Protein AF-A0A231R8F6-F1 (afdb_monomer_lite)

Radius of gyration: 16.26 Å; chains: 1; bounding box: 51×53×35 Å

Foldseek 3Di:
DQVCLAEADEDPAAAEQCDPPQADDQHDDARFADDPDPPDDGGAREHEYAHVPYAYEDGEGAEAPGEKENHAEHDDAYYYEQYHYYAHDIEYEAFYEHHYSEYQEHEAENAEHEHEYEYDDQDARHQAAHHYSEYAEYEHELYEYAEEYHYSYAQHAQHTRYYNEYEYYLYEYAYAHEYAHQHAQHTSEYAYYYYYNYYGNHHYHYVPDQYYRTRYYDDDDDDDDDDGDDDPDD

pLDDT: mean 86.84, std 15.52, range [30.73, 98.69]

Secondary structure (DSSP, 8-state):
-TT-TTSEEE-SS-EE--STTTTSTTBPPPBSB--SSS-S--B-B-SEEE-TT--EE--EEEETTS-BSSEEEE-TT-EEEEEEEEEEEEEESSEE-SSEEEESSSEEEEEEEEEEEEE---STT-EEESSEEEESSSEEES-EEEEEEEE-SSEEESSEEEESS-EEES-EE--EEEESSSEESSEEEESS-EEES-EE-S-EEESS---SSEEEE---S--------PPPP-

Sequence (234 aa):
MRSKLGSSFKLAGDIDLNVSPYNTGEGWMPIGAFDLFGDTAATSFTGTFDRAGFVISNLYMNRTKSISALFAQIQGAAELTDVRLVNGNVTGDTYIGALVAVQKQGTIRGVHAAGVLRSIRADDTNSLGRLVGSQWSGLIAESSFVGLIDGSGYYVGGLVGYRDGGTISGSYSSAEVRGAACVGGLVGYSEGGALSDSYATGEVDATPDNGGLIGIMKRSRGLQETKVSGRPFI

Structure (mmCIF, N/CA/C/O backbone):
data_AF-A0A231R8F6-F1
#
_entry.id   AF-A0A231R8F6-F1
#
loop_
_atom_site.group_PDB
_atom_site.id
_atom_site.type_symbol
_atom_site.label_atom_id
_atom_site.label_alt_id
_atom_site.label_comp_id
_atom_site.label_asym_id
_atom_site.label_entity_id
_atom_site.label_seq_id
_atom_site.pdbx_PDB_ins_code
_atom_site.Cartn_x
_atom_site.Cartn_y
_atom_site.Cartn_z
_atom_site.occupancy
_atom_site.B_iso_or_equiv
_atom_site.auth_seq_id
_atom_site.auth_comp_id
_atom_site.auth_asym_id
_atom_site.auth_atom_id
_atom_site.pdbx_PDB_model_num
ATOM 1 N N . MET A 1 1 ? -13.354 10.304 8.902 1.00 90.69 1 MET A N 1
ATOM 2 C CA . MET A 1 1 ? -11.880 10.174 8.860 1.00 90.69 1 MET A CA 1
ATOM 3 C C . MET A 1 1 ? -11.192 11.371 8.199 1.00 90.69 1 MET A C 1
ATOM 5 O O . MET A 1 1 ? -10.360 11.983 8.848 1.00 90.69 1 MET A O 1
ATOM 9 N N . ARG A 1 2 ? -11.560 11.774 6.970 1.00 91.81 2 ARG A N 1
ATOM 10 C CA . ARG A 1 2 ? -10.853 12.832 6.204 1.00 91.81 2 ARG A CA 1
ATOM 11 C C . ARG A 1 2 ? -10.761 14.217 6.873 1.00 91.81 2 ARG A C 1
ATOM 13 O O . ARG A 1 2 ? -9.786 14.913 6.654 1.00 91.81 2 ARG A O 1
ATOM 20 N N . SER A 1 3 ? -11.714 14.593 7.726 1.00 93.00 3 SER A N 1
ATOM 21 C CA . SER A 1 3 ? -11.680 15.846 8.505 1.00 93.00 3 SER A CA 1
ATOM 22 C C . SER A 1 3 ? -11.012 15.722 9.883 1.00 93.00 3 SER A C 1
ATOM 24 O O . SER A 1 3 ? -10.989 16.679 10.649 1.00 93.00 3 SER A O 1
ATOM 26 N N . LYS A 1 4 ? -10.512 14.532 10.237 1.00 96.12 4 LYS A N 1
ATOM 27 C CA . LYS A 1 4 ? -9.995 14.192 11.571 1.00 96.12 4 LYS A CA 1
ATOM 28 C C . LYS A 1 4 ? -8.733 13.326 11.457 1.00 96.12 4 LYS A C 1
ATOM 30 O O . LYS A 1 4 ? -8.678 12.219 11.981 1.00 96.12 4 LYS A O 1
ATOM 35 N N . LEU A 1 5 ? -7.735 13.817 10.724 1.00 97.00 5 LEU A N 1
ATOM 36 C CA . LEU A 1 5 ? -6.544 13.044 10.337 1.00 97.00 5 LEU A CA 1
ATOM 37 C C . LEU A 1 5 ? -5.625 12.642 11.505 1.00 97.00 5 LEU A C 1
ATOM 39 O O . LEU A 1 5 ? -4.855 11.700 11.358 1.00 97.00 5 LEU A O 1
ATOM 43 N N . GLY A 1 6 ? -5.722 13.319 12.652 1.00 97.31 6 GLY A N 1
ATOM 44 C CA . GLY A 1 6 ? -4.974 12.981 13.870 1.00 97.31 6 GLY A CA 1
ATOM 45 C C . GLY A 1 6 ? -5.757 12.159 14.895 1.00 97.31 6 GLY A C 1
ATOM 46 O O . GLY A 1 6 ? -5.297 11.993 16.017 1.00 97.31 6 GLY A O 1
ATOM 47 N N . SER A 1 7 ? -6.968 11.701 14.568 1.00 98.06 7 SER A N 1
ATOM 48 C CA . SER A 1 7 ? -7.806 10.942 15.505 1.00 98.06 7 SER A CA 1
ATOM 49 C C . SER A 1 7 ? -7.589 9.432 15.400 1.00 98.06 7 SER A C 1
ATOM 51 O O . SER A 1 7 ? -7.120 8.924 14.385 1.00 98.06 7 SER A O 1
ATOM 53 N N . SER A 1 8 ? -7.988 8.713 16.444 1.00 97.50 8 SER A N 1
ATOM 54 C CA . SER A 1 8 ? -8.030 7.251 16.461 1.00 97.50 8 SER A CA 1
ATOM 55 C C . SER A 1 8 ? -9.353 6.725 15.921 1.00 97.50 8 SER A C 1
ATOM 57 O O . SER A 1 8 ? -10.423 7.242 16.249 1.00 97.50 8 SER A O 1
ATOM 59 N N . PHE A 1 9 ? -9.279 5.678 15.109 1.00 97.31 9 PHE A N 1
ATOM 60 C CA . PHE A 1 9 ? -10.416 5.051 14.456 1.00 97.31 9 PHE A CA 1
ATOM 61 C C . PHE A 1 9 ? -10.363 3.541 14.649 1.00 97.31 9 PHE A C 1
ATOM 63 O O . PHE A 1 9 ? -9.310 2.919 14.517 1.00 97.31 9 PHE A O 1
ATOM 70 N N . LYS A 1 10 ? -11.530 2.961 14.920 1.00 96.94 10 LYS A N 1
ATOM 71 C CA . LYS A 1 10 ? -11.754 1.520 14.887 1.00 96.94 10 LYS A CA 1
ATOM 72 C C . LYS A 1 10 ? -12.950 1.216 14.008 1.00 96.94 10 LYS A C 1
ATOM 74 O O . LYS A 1 10 ? -13.893 2.011 13.974 1.00 96.94 10 LYS A O 1
ATOM 79 N N . LEU A 1 11 ? -12.914 0.097 13.296 1.00 94.44 11 LEU A N 1
ATOM 80 C CA . LEU A 1 11 ? -14.105 -0.371 12.595 1.00 94.44 11 LEU A CA 1
ATOM 81 C C . LEU A 1 11 ? -15.155 -0.848 13.603 1.00 94.44 11 LEU A C 1
ATOM 83 O O . LEU A 1 11 ? -14.829 -1.420 14.640 1.00 94.44 11 LEU A O 1
ATOM 87 N N . ALA A 1 12 ? -16.421 -0.589 13.282 1.00 95.94 12 ALA A N 1
ATOM 88 C CA . ALA A 1 12 ? -17.576 -1.037 14.062 1.00 95.94 12 ALA A CA 1
ATOM 89 C C . ALA A 1 12 ? -18.314 -2.219 13.400 1.00 95.94 12 ALA A C 1
ATOM 91 O O . ALA A 1 12 ? -19.358 -2.646 13.882 1.00 95.94 12 ALA A O 1
ATOM 92 N N . GLY A 1 13 ? -17.791 -2.706 12.277 1.00 97.06 13 GLY A N 1
ATOM 93 C CA . GLY A 1 13 ? -18.366 -3.749 11.440 1.00 97.06 13 GLY A CA 1
ATOM 94 C C . GLY A 1 13 ? -17.563 -3.891 10.149 1.00 97.06 13 GLY A C 1
ATOM 95 O O . GLY A 1 13 ? -16.711 -3.045 9.850 1.00 97.06 13 GLY A O 1
ATOM 96 N N . ASP A 1 14 ? -17.849 -4.946 9.388 1.00 98.06 14 ASP A N 1
ATOM 97 C CA . ASP A 1 14 ? -17.303 -5.105 8.042 1.00 98.06 14 ASP A CA 1
ATOM 98 C C . ASP A 1 14 ? -17.739 -3.940 7.145 1.00 98.06 14 ASP A C 1
ATOM 100 O O . ASP A 1 14 ? -18.861 -3.435 7.240 1.00 98.06 14 ASP A O 1
ATOM 104 N N . ILE A 1 15 ? -16.839 -3.511 6.264 1.00 97.25 15 ILE A N 1
ATOM 105 C CA . ILE A 1 15 ? -17.105 -2.473 5.272 1.00 97.25 15 ILE A CA 1
ATOM 106 C C . ILE A 1 15 ? -17.041 -3.106 3.886 1.00 97.25 15 ILE A C 1
ATOM 108 O O . ILE A 1 15 ? -15.978 -3.537 3.440 1.00 97.25 15 ILE A O 1
ATOM 112 N N . ASP A 1 16 ? -18.167 -3.102 3.181 1.00 97.75 16 ASP A N 1
ATOM 113 C CA . ASP A 1 16 ? -18.219 -3.379 1.747 1.00 97.75 16 ASP A CA 1
ATOM 114 C C . ASP A 1 16 ? -18.228 -2.057 0.969 1.00 97.75 16 ASP A C 1
ATOM 116 O O . ASP A 1 16 ? -19.153 -1.252 1.091 1.00 97.75 16 ASP A O 1
ATOM 120 N N . LEU A 1 17 ? -17.168 -1.814 0.194 1.00 97.12 17 LEU A N 1
ATOM 121 C CA . LEU A 1 17 ? -17.025 -0.620 -0.640 1.00 97.12 17 LEU A CA 1
ATOM 122 C C . LEU A 1 17 ? -17.644 -0.780 -2.035 1.00 97.12 17 LEU A C 1
ATOM 124 O O . LEU A 1 17 ? -17.577 0.161 -2.827 1.00 97.12 17 LEU A O 1
ATOM 128 N N . ASN A 1 18 ? -18.303 -1.904 -2.335 1.00 97.06 18 ASN A N 1
ATOM 129 C CA . ASN A 1 18 ? -19.068 -2.103 -3.566 1.00 97.06 18 ASN A CA 1
ATOM 130 C C . ASN A 1 18 ? -20.419 -1.361 -3.542 1.00 97.06 18 ASN A C 1
ATOM 132 O O . ASN A 1 18 ? -21.482 -1.921 -3.811 1.00 97.06 18 ASN A O 1
ATOM 136 N N . VAL A 1 19 ? -20.381 -0.077 -3.203 1.00 96.69 19 VAL A N 1
ATOM 137 C CA . VAL A 1 19 ? -21.550 0.789 -3.104 1.00 96.69 19 VAL A CA 1
ATOM 138 C C . VAL A 1 19 ? -21.203 2.183 -3.606 1.00 96.69 19 VAL A C 1
ATOM 140 O O . VAL A 1 19 ? -20.109 2.698 -3.366 1.00 96.69 19 VAL A O 1
ATOM 143 N N . SER A 1 20 ? -22.144 2.807 -4.313 1.00 95.62 20 SER A N 1
ATOM 144 C CA . SER A 1 20 ? -21.977 4.173 -4.804 1.00 95.62 20 SER A CA 1
ATOM 145 C C . SER A 1 20 ? -21.833 5.155 -3.628 1.00 95.62 20 SER A C 1
ATOM 147 O O . SER A 1 20 ? -22.547 5.015 -2.631 1.00 95.62 20 SER A O 1
ATOM 149 N N . PRO A 1 21 ? -20.932 6.154 -3.710 1.00 94.25 21 PRO A N 1
ATOM 150 C CA . PRO A 1 21 ? -20.100 6.497 -4.870 1.00 94.25 21 PRO A CA 1
ATOM 151 C C . PRO A 1 21 ? -18.755 5.751 -4.948 1.00 94.25 21 PRO A C 1
ATOM 153 O O . PRO A 1 21 ? -18.018 5.937 -5.914 1.00 94.25 21 PRO A O 1
ATOM 156 N N . TYR A 1 22 ? -18.414 4.912 -3.968 1.00 95.12 22 TYR A N 1
ATOM 157 C CA . TYR A 1 22 ? -17.077 4.321 -3.809 1.00 95.12 22 TYR A CA 1
ATOM 158 C C . TYR A 1 22 ? -16.688 3.309 -4.896 1.00 95.12 22 TYR A C 1
ATOM 160 O O . TYR A 1 22 ? -15.498 3.084 -5.103 1.00 95.12 22 TYR A O 1
ATOM 168 N N . ASN A 1 23 ? -17.661 2.750 -5.619 1.00 95.50 23 ASN A N 1
ATOM 169 C CA . ASN A 1 23 ? -17.456 1.790 -6.710 1.00 95.50 23 ASN A CA 1
ATOM 170 C C . ASN A 1 23 ? -17.734 2.358 -8.116 1.00 95.50 23 ASN A C 1
ATOM 172 O O . ASN A 1 23 ? -17.854 1.598 -9.074 1.00 95.50 23 ASN A O 1
ATOM 176 N N . THR A 1 24 ? -17.857 3.681 -8.257 1.00 94.88 24 THR A N 1
ATOM 177 C CA . THR A 1 24 ? -18.142 4.340 -9.545 1.00 94.88 24 THR A CA 1
ATOM 178 C C . THR A 1 24 ? -17.111 5.416 -9.872 1.00 94.88 24 THR A C 1
ATOM 180 O O . THR A 1 24 ? -16.457 5.946 -8.975 1.00 94.88 24 THR A O 1
ATOM 183 N N . GLY A 1 25 ? -16.963 5.761 -11.156 1.00 94.31 25 GLY A N 1
ATOM 184 C CA . GLY A 1 25 ? -16.041 6.811 -11.601 1.00 94.31 25 GLY A CA 1
ATOM 185 C C . GLY A 1 25 ? -14.598 6.537 -11.167 1.00 94.31 25 GLY A C 1
ATOM 186 O O . GLY A 1 25 ? -14.057 5.467 -11.450 1.00 94.31 25 GLY A O 1
ATOM 187 N N . GLU A 1 26 ? -14.000 7.495 -10.456 1.00 93.81 26 GLU A N 1
ATOM 188 C CA . GLU A 1 26 ? -12.651 7.373 -9.884 1.00 93.81 26 GLU A CA 1
ATOM 189 C C . GLU A 1 26 ? -12.581 6.477 -8.630 1.00 93.81 26 GLU A C 1
ATOM 191 O O . GLU A 1 26 ? -11.484 6.118 -8.192 1.00 93.81 26 GLU A O 1
ATOM 196 N N . GLY A 1 27 ? -13.726 6.113 -8.048 1.00 95.56 27 GLY A N 1
ATOM 197 C CA . GLY A 1 27 ? -13.824 5.273 -6.859 1.00 95.56 27 GLY A CA 1
ATOM 198 C C . GLY A 1 27 ? -13.429 5.981 -5.563 1.00 95.56 27 GLY A C 1
ATOM 199 O O . GLY A 1 27 ? -13.752 7.150 -5.334 1.00 95.56 27 GLY A O 1
ATOM 200 N N . TRP A 1 28 ? -12.743 5.259 -4.678 1.00 95.38 28 TRP A N 1
ATOM 201 C CA . TRP A 1 28 ? -12.321 5.778 -3.381 1.00 95.38 28 TRP A CA 1
ATOM 202 C C . TRP A 1 28 ? -11.389 6.988 -3.512 1.00 95.38 28 TRP A C 1
ATOM 204 O O . TRP A 1 28 ? -10.333 6.928 -4.139 1.00 95.38 28 TRP A O 1
ATOM 214 N N . MET A 1 29 ? -11.744 8.082 -2.837 1.00 93.19 29 MET A N 1
ATOM 215 C CA . MET A 1 29 ? -10.845 9.219 -2.638 1.00 93.19 29 MET A CA 1
ATOM 216 C C . MET A 1 29 ? -9.922 8.937 -1.442 1.00 93.19 29 MET A C 1
ATOM 218 O O . MET A 1 29 ? -10.449 8.756 -0.345 1.00 93.19 29 MET A O 1
ATOM 222 N N . PRO A 1 30 ? -8.588 8.927 -1.577 1.00 94.25 30 PRO A N 1
ATOM 223 C CA . PRO A 1 30 ? -7.679 8.628 -0.466 1.00 94.25 30 PRO A CA 1
ATOM 224 C C . PRO A 1 30 ? -7.940 9.453 0.811 1.00 94.25 30 PRO A C 1
ATOM 226 O O . PRO A 1 30 ? -8.491 10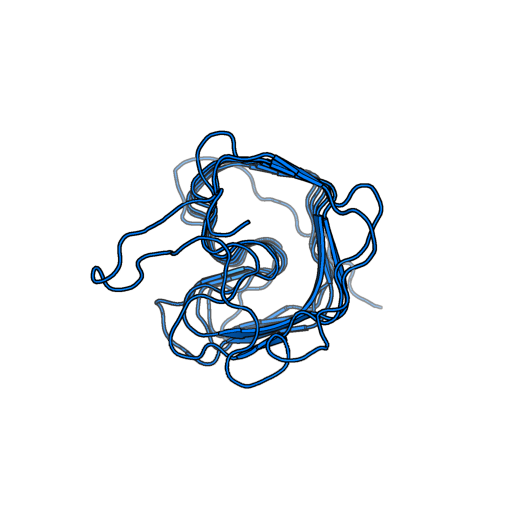.557 0.779 1.00 94.25 30 PRO A O 1
ATOM 229 N N . ILE A 1 31 ? -7.579 8.903 1.973 1.00 95.62 31 ILE A N 1
ATOM 230 C CA . ILE A 1 31 ? -7.576 9.643 3.242 1.00 95.62 31 ILE A CA 1
ATOM 231 C C . ILE A 1 31 ? -6.276 10.444 3.343 1.00 95.62 31 ILE A C 1
ATOM 233 O O . ILE A 1 31 ? -5.191 9.865 3.325 1.00 95.62 31 ILE A O 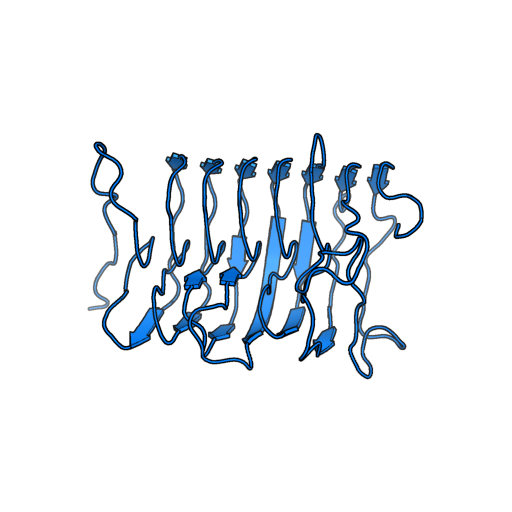1
ATOM 237 N N . GLY A 1 32 ? -6.400 11.764 3.485 1.00 93.88 32 GLY A N 1
ATOM 238 C CA . GLY A 1 32 ? -5.282 12.697 3.332 1.00 93.88 32 GLY A CA 1
ATOM 239 C C . GLY A 1 32 ? -5.052 13.061 1.863 1.00 93.88 32 GLY A C 1
ATOM 240 O O . GLY A 1 32 ? -5.801 12.638 0.984 1.00 93.88 32 GLY A O 1
ATOM 241 N N . ALA A 1 33 ? -4.009 13.839 1.600 1.00 91.38 33 ALA A N 1
ATOM 242 C CA . ALA A 1 33 ? -3.609 14.260 0.261 1.00 91.38 33 ALA A CA 1
ATOM 243 C C . ALA A 1 33 ? -2.087 14.228 0.150 1.00 91.38 33 ALA A C 1
ATOM 245 O O . ALA A 1 33 ? -1.408 14.673 1.072 1.00 91.38 33 ALA A O 1
ATOM 246 N N . PHE A 1 34 ? -1.555 13.725 -0.960 1.00 86.81 34 PHE A N 1
ATOM 247 C CA . PHE A 1 34 ? -0.132 13.795 -1.282 1.00 86.81 34 PHE A CA 1
ATOM 248 C C . PHE A 1 34 ? 0.044 14.735 -2.470 1.00 86.81 34 PHE A C 1
ATOM 250 O O . PHE A 1 34 ? -0.667 14.602 -3.465 1.00 86.81 34 PHE A O 1
ATOM 257 N N . ASP A 1 35 ? 0.954 15.693 -2.333 1.00 82.94 35 ASP A N 1
ATOM 258 C CA . ASP A 1 35 ? 1.220 16.687 -3.364 1.00 82.94 35 ASP A CA 1
ATOM 259 C C . ASP A 1 35 ? 2.188 16.113 -4.400 1.00 82.94 35 ASP A C 1
ATOM 261 O O . ASP A 1 35 ? 3.386 15.998 -4.141 1.00 82.94 35 ASP A O 1
ATOM 265 N N . LEU A 1 36 ? 1.645 15.680 -5.541 1.00 75.06 36 LEU A N 1
ATOM 266 C CA . LEU A 1 36 ? 2.431 15.098 -6.633 1.00 75.06 36 LEU A CA 1
ATOM 267 C C . LEU A 1 36 ? 3.118 16.158 -7.494 1.00 75.06 36 LEU A C 1
ATOM 269 O O . LEU A 1 36 ? 4.186 15.892 -8.038 1.00 75.06 36 LEU A O 1
ATOM 273 N N . PHE A 1 37 ? 2.496 17.331 -7.639 1.00 72.94 37 PHE A N 1
ATOM 274 C CA . PHE A 1 37 ? 2.871 18.324 -8.648 1.00 72.94 37 PHE A CA 1
ATOM 275 C C . PHE A 1 37 ? 3.212 19.701 -8.063 1.00 72.94 37 PHE A C 1
ATOM 277 O O . PHE A 1 37 ? 3.522 20.618 -8.821 1.00 72.94 37 PHE A O 1
ATOM 284 N N . GLY A 1 38 ? 3.202 19.860 -6.738 1.00 74.44 38 GLY A N 1
ATOM 285 C CA . GLY A 1 38 ? 3.485 21.139 -6.085 1.00 74.44 38 GLY A CA 1
ATOM 286 C C . GLY A 1 38 ? 2.284 22.088 -6.046 1.00 74.44 38 GLY A C 1
ATOM 287 O O . GLY A 1 38 ? 2.469 23.286 -5.839 1.00 74.44 38 GLY A O 1
ATOM 288 N N . ASP A 1 39 ? 1.074 21.594 -6.316 1.00 74.75 39 ASP A N 1
ATOM 289 C CA . ASP A 1 39 ? -0.133 22.404 -6.526 1.00 74.75 39 ASP A CA 1
ATOM 290 C C . ASP A 1 39 ? -1.191 22.233 -5.425 1.00 74.75 39 ASP A C 1
ATOM 292 O O . ASP A 1 39 ? -2.155 23.001 -5.358 1.00 74.75 39 ASP A O 1
ATOM 296 N N . THR A 1 40 ? -1.005 21.258 -4.533 1.00 75.75 40 THR A N 1
ATOM 297 C CA . THR A 1 40 ? -1.990 20.880 -3.519 1.00 75.75 40 THR A CA 1
ATOM 298 C C . THR A 1 40 ? -1.359 20.842 -2.132 1.00 75.75 40 THR A C 1
ATOM 300 O O . THR A 1 40 ? -0.291 20.279 -1.928 1.00 75.75 40 THR A O 1
ATOM 303 N N . ALA A 1 41 ? -2.046 21.365 -1.112 1.00 83.00 41 ALA A N 1
ATOM 304 C CA . ALA A 1 41 ? -1.569 21.243 0.264 1.00 83.00 41 ALA A CA 1
ATOM 305 C C . ALA A 1 41 ? -1.569 19.770 0.722 1.00 83.00 41 ALA A C 1
ATOM 307 O O . ALA A 1 41 ? -2.622 19.163 0.946 1.00 83.00 41 ALA A O 1
ATOM 308 N N . ALA A 1 42 ? -0.377 19.194 0.887 1.00 87.25 42 ALA A N 1
ATOM 309 C CA . ALA A 1 42 ? -0.212 17.833 1.377 1.00 87.25 42 ALA A CA 1
ATOM 310 C C . ALA A 1 42 ? -0.759 17.696 2.812 1.00 87.25 42 ALA A C 1
ATOM 312 O O . ALA A 1 42 ? -0.380 18.445 3.712 1.00 87.25 42 ALA A O 1
ATOM 313 N N . THR A 1 43 ? -1.620 16.705 3.049 1.00 93.44 43 THR A N 1
ATOM 314 C CA . THR A 1 43 ? -2.161 16.389 4.380 1.00 93.44 43 THR A CA 1
ATOM 315 C C . THR A 1 43 ? -1.915 14.926 4.731 1.00 93.44 43 THR A C 1
ATOM 317 O O . THR A 1 43 ? -2.258 14.025 3.962 1.00 93.44 43 THR A O 1
ATOM 320 N N . SER A 1 44 ? -1.297 14.689 5.889 1.00 95.62 44 SER A N 1
ATOM 321 C CA . SER A 1 44 ? -0.939 13.349 6.360 1.00 95.62 44 SER A CA 1
ATOM 322 C C . SER A 1 44 ? -1.927 12.830 7.387 1.00 95.62 44 SER A C 1
ATOM 324 O O . SER A 1 44 ? -2.378 13.575 8.257 1.00 95.62 44 SER A O 1
ATOM 326 N N . PHE A 1 45 ? -2.223 11.534 7.326 1.00 98.12 45 PHE A N 1
ATOM 327 C CA . PHE A 1 45 ? -2.826 10.845 8.456 1.00 98.12 45 PHE A CA 1
ATOM 328 C C . PHE A 1 45 ? -1.764 10.636 9.544 1.00 98.12 45 PHE A C 1
ATOM 330 O O . PHE A 1 45 ? -0.663 10.159 9.265 1.00 98.12 45 PHE A O 1
ATOM 337 N N . THR A 1 46 ? -2.087 11.036 10.771 1.00 97.94 46 THR A N 1
ATOM 338 C CA . THR A 1 46 ? -1.194 10.985 11.943 1.00 97.94 46 THR A CA 1
ATOM 339 C C . THR A 1 46 ? -1.824 10.266 13.134 1.00 97.94 46 THR A C 1
ATOM 341 O O . THR A 1 46 ? -1.180 10.122 14.169 1.00 97.94 46 THR A O 1
ATOM 344 N N . GLY A 1 47 ? -3.085 9.845 13.002 1.00 97.88 47 GLY A N 1
ATOM 345 C CA . GLY A 1 47 ? -3.825 9.121 14.026 1.00 97.88 47 GLY A CA 1
ATOM 346 C C . GLY A 1 47 ? -3.629 7.607 13.963 1.00 97.88 47 GLY A C 1
ATOM 347 O O . GLY A 1 47 ? -2.669 7.105 13.379 1.00 97.88 47 GLY A O 1
ATOM 348 N N . THR A 1 48 ? -4.576 6.866 14.537 1.00 98.25 48 THR A N 1
ATOM 349 C CA . THR A 1 48 ? -4.541 5.396 14.547 1.00 98.25 48 THR A CA 1
ATOM 350 C C . THR A 1 48 ? -5.737 4.792 13.817 1.00 98.25 48 THR A C 1
ATOM 352 O O . THR A 1 48 ? -6.826 5.370 13.805 1.00 98.25 48 THR A O 1
ATOM 355 N N . PHE A 1 49 ? -5.543 3.638 13.188 1.00 98.06 49 PHE A N 1
ATOM 356 C CA . PHE A 1 49 ? -6.582 2.874 12.511 1.00 98.06 49 PHE A CA 1
ATOM 357 C C . PHE A 1 49 ? -6.412 1.383 12.801 1.00 98.06 49 PHE A C 1
ATOM 359 O O . PHE A 1 49 ? -5.367 0.806 12.503 1.00 98.06 49 PHE A O 1
ATOM 366 N N . ASP A 1 50 ? -7.453 0.777 13.365 1.00 96.25 50 ASP A N 1
ATOM 367 C CA . ASP A 1 50 ? -7.500 -0.634 13.756 1.00 96.25 50 ASP A CA 1
ATOM 368 C C . ASP A 1 50 ? -8.805 -1.270 13.246 1.00 96.25 50 ASP A C 1
ATOM 370 O O . ASP A 1 50 ? -9.894 -0.722 13.458 1.00 96.25 50 ASP A O 1
ATOM 374 N N . ARG A 1 51 ? -8.730 -2.407 12.535 1.00 91.19 51 ARG A N 1
ATOM 375 C CA . ARG A 1 51 ? -9.941 -3.064 12.005 1.00 91.19 51 ARG A CA 1
ATOM 376 C C . ARG A 1 51 ? -10.772 -3.748 13.085 1.00 91.19 51 ARG A C 1
ATOM 378 O O . ARG A 1 51 ? -11.886 -4.155 12.784 1.00 91.19 51 ARG A O 1
ATOM 385 N N . ALA A 1 52 ? -10.252 -3.912 14.299 1.00 92.62 52 ALA A N 1
ATOM 386 C CA . ALA A 1 52 ? -10.922 -4.567 15.417 1.00 92.62 52 ALA A CA 1
ATOM 387 C C . ALA A 1 52 ? -11.525 -5.937 15.040 1.00 92.62 52 ALA A C 1
ATOM 389 O O . ALA A 1 52 ? -12.626 -6.278 15.463 1.00 92.62 52 ALA A O 1
ATOM 390 N N . GLY A 1 53 ? -10.824 -6.717 14.208 1.00 92.31 53 GLY A N 1
ATOM 391 C CA . GLY A 1 53 ? -11.306 -8.018 13.736 1.00 92.31 53 GLY A CA 1
ATOM 392 C C . GLY A 1 53 ? -12.214 -8.011 12.493 1.00 92.31 53 GLY A C 1
ATOM 393 O O . GLY A 1 53 ? -12.433 -9.088 11.939 1.00 92.31 53 GLY A O 1
ATOM 394 N N . PHE A 1 54 ? -12.639 -6.854 11.978 1.00 97.56 54 PHE A N 1
ATOM 395 C CA . PHE A 1 54 ? -13.479 -6.728 10.774 1.00 97.56 54 PHE A CA 1
ATOM 396 C C . PHE A 1 54 ? -12.689 -6.693 9.459 1.00 97.56 54 PHE A C 1
ATOM 398 O O . PHE A 1 54 ? -11.459 -6.672 9.457 1.00 97.56 54 PHE A O 1
ATOM 405 N N . VAL A 1 55 ? -13.379 -6.712 8.322 1.00 97.44 55 VAL A N 1
ATOM 406 C CA . VAL A 1 55 ? -12.796 -6.707 6.973 1.00 97.44 55 VAL A CA 1
ATOM 407 C C . VAL A 1 55 ? -13.263 -5.485 6.186 1.00 97.44 55 VAL A C 1
ATOM 409 O O . VAL A 1 55 ? -14.415 -5.067 6.271 1.00 97.44 55 VAL A O 1
ATOM 412 N N . ILE A 1 56 ? -12.364 -4.926 5.377 1.00 97.81 56 ILE A N 1
ATOM 413 C CA . ILE A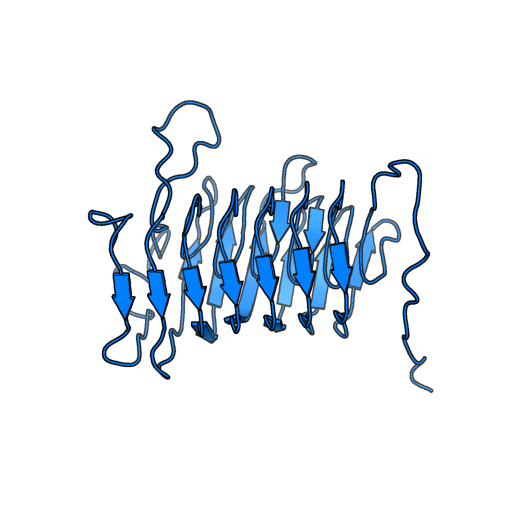 1 56 ? -12.706 -3.985 4.309 1.00 97.81 56 ILE A CA 1
ATOM 414 C C . ILE A 1 56 ? -12.682 -4.771 3.001 1.00 97.81 56 ILE A C 1
ATOM 416 O O . ILE A 1 56 ? -11.708 -5.467 2.712 1.00 97.81 56 ILE A O 1
ATOM 420 N N . SER A 1 57 ? -13.734 -4.679 2.201 1.00 98.12 57 SER A N 1
ATOM 421 C CA . SER A 1 57 ? -13.852 -5.421 0.949 1.00 98.12 57 SER A CA 1
ATOM 422 C C . SER A 1 57 ? -14.172 -4.517 -0.232 1.00 98.12 57 SER A C 1
ATOM 424 O O . SER A 1 57 ? -14.713 -3.423 -0.067 1.00 98.12 57 SER A O 1
ATOM 426 N N . ASN A 1 58 ? -13.814 -4.987 -1.428 1.00 97.69 58 ASN A N 1
ATOM 427 C CA . ASN A 1 58 ? -14.223 -4.407 -2.707 1.00 97.69 58 ASN A CA 1
ATOM 428 C C . ASN A 1 58 ? -13.785 -2.947 -2.899 1.00 97.69 58 ASN A C 1
ATOM 430 O O . ASN A 1 58 ? -14.493 -2.147 -3.511 1.00 97.69 58 ASN A O 1
ATOM 434 N N . LEU A 1 59 ? -12.609 -2.586 -2.371 1.00 96.75 59 LEU A N 1
ATOM 435 C CA . LEU A 1 59 ? -12.013 -1.274 -2.611 1.00 96.75 59 LEU A CA 1
ATOM 436 C C . LEU A 1 59 ? -11.802 -1.081 -4.111 1.00 96.75 59 LEU A C 1
ATOM 438 O O . LEU A 1 59 ? -10.993 -1.784 -4.707 1.00 96.75 59 LEU A O 1
ATOM 442 N N . TYR A 1 60 ? -12.483 -0.103 -4.696 1.00 96.69 60 TYR A N 1
ATOM 443 C CA . TYR A 1 60 ? -12.325 0.260 -6.097 1.00 96.69 60 TYR A CA 1
ATOM 444 C C . TYR A 1 60 ? -11.664 1.634 -6.224 1.00 96.69 60 TYR A C 1
ATOM 446 O O . TYR A 1 60 ? -12.055 2.592 -5.553 1.00 96.69 60 TYR A O 1
ATOM 454 N N . MET A 1 61 ? -10.665 1.733 -7.099 1.00 94.94 61 MET A N 1
ATOM 455 C CA . MET A 1 61 ? -10.084 3.000 -7.539 1.00 94.94 61 MET A CA 1
ATOM 456 C C . MET A 1 61 ? -9.737 2.931 -9.019 1.00 94.94 61 MET A C 1
ATOM 458 O O . MET A 1 61 ? -9.175 1.944 -9.489 1.00 94.94 61 MET A O 1
ATOM 462 N N . ASN A 1 62 ? -10.004 4.022 -9.726 1.00 92.69 62 ASN A N 1
ATOM 463 C CA . ASN A 1 62 ? -9.560 4.231 -11.097 1.00 92.69 62 ASN A CA 1
ATOM 464 C C . ASN A 1 62 ? -9.090 5.682 -11.254 1.00 92.69 62 ASN A C 1
ATOM 466 O O . ASN A 1 62 ? -9.792 6.521 -11.817 1.00 92.69 62 ASN A O 1
ATOM 470 N N . ARG A 1 63 ? -7.937 6.004 -10.650 1.00 88.81 63 ARG A N 1
ATOM 471 C CA . ARG A 1 63 ? -7.416 7.376 -10.529 1.00 88.81 63 ARG A CA 1
ATOM 472 C C . ARG A 1 63 ? -6.183 7.560 -11.413 1.00 88.81 63 ARG A C 1
ATOM 474 O O . ARG A 1 63 ? -5.047 7.513 -10.955 1.00 88.81 63 ARG A O 1
ATOM 481 N N . THR A 1 64 ? -6.413 7.814 -12.697 1.00 80.88 64 THR A N 1
ATOM 482 C CA . THR A 1 64 ? -5.386 7.840 -13.757 1.00 80.88 64 THR A CA 1
ATOM 483 C C . THR A 1 64 ? -4.468 9.071 -13.761 1.00 80.88 64 THR A C 1
ATOM 485 O O . THR A 1 64 ? -3.648 9.214 -14.658 1.00 80.88 64 THR A O 1
ATOM 488 N N . LYS A 1 65 ? -4.657 10.007 -12.826 1.00 77.44 65 LYS A N 1
ATOM 489 C CA . LYS A 1 65 ? -3.893 11.266 -12.713 1.00 77.44 65 LYS A CA 1
ATOM 490 C C . LYS A 1 65 ? -3.568 11.618 -11.259 1.00 77.44 65 LYS A C 1
ATOM 492 O O . LYS A 1 65 ? -3.392 12.782 -10.911 1.00 77.44 65 LYS A O 1
ATOM 497 N N . SER A 1 66 ? -3.640 10.636 -10.365 1.00 77.31 66 SER A N 1
ATOM 498 C CA . SER A 1 66 ? -3.517 10.862 -8.930 1.00 77.31 66 SER A CA 1
ATOM 499 C C . SER A 1 66 ? -2.972 9.622 -8.232 1.00 77.31 66 SER A C 1
ATOM 501 O O . SER A 1 66 ? -2.856 8.539 -8.810 1.00 77.31 66 SER A O 1
ATOM 503 N N . ILE A 1 67 ? -2.658 9.786 -6.954 1.00 85.88 67 ILE A N 1
ATOM 504 C CA . ILE A 1 67 ? -2.332 8.679 -6.066 1.00 85.88 67 ILE A CA 1
ATOM 505 C C . ILE A 1 67 ? -3.523 7.725 -5.922 1.00 85.88 67 ILE A C 1
ATOM 507 O O . ILE A 1 67 ? -4.687 8.131 -5.970 1.00 85.88 67 ILE A O 1
ATOM 511 N N . SER A 1 68 ? -3.227 6.447 -5.713 1.00 90.88 68 SER A N 1
ATOM 512 C CA . SER A 1 68 ? -4.244 5.409 -5.544 1.00 90.88 68 SER A CA 1
ATOM 513 C C . SER A 1 68 ? -3.920 4.553 -4.329 1.00 90.88 68 SER A C 1
ATOM 515 O O . SER A 1 68 ? -3.091 3.647 -4.406 1.00 90.88 68 SER A O 1
ATOM 517 N N . ALA A 1 69 ? -4.553 4.884 -3.201 1.00 94.06 69 ALA A N 1
ATOM 518 C CA . ALA A 1 69 ? -4.454 4.148 -1.946 1.00 94.06 69 ALA A CA 1
ATOM 519 C C . ALA A 1 69 ? -5.591 4.482 -0.975 1.00 94.06 69 ALA A C 1
ATOM 521 O O . ALA A 1 69 ? -6.232 5.529 -1.089 1.00 94.06 69 ALA A O 1
ATOM 522 N N . LEU A 1 70 ? -5.834 3.609 0.011 1.00 95.38 70 LEU A N 1
ATOM 523 C CA . LEU A 1 70 ? -6.799 3.892 1.079 1.00 95.38 70 LEU A CA 1
ATOM 524 C C . LEU A 1 70 ? -6.400 5.170 1.842 1.00 95.38 70 LEU A C 1
ATOM 526 O O . LEU A 1 70 ? -7.239 6.051 2.057 1.00 95.38 70 LEU A O 1
ATOM 530 N N . PHE A 1 71 ? -5.110 5.296 2.162 1.00 96.69 71 PHE A N 1
ATOM 531 C CA . PHE A 1 71 ? -4.465 6.467 2.750 1.00 96.69 71 PHE A CA 1
ATOM 532 C C . PHE A 1 71 ? -3.471 7.080 1.769 1.00 96.69 71 PHE A C 1
ATOM 534 O O . PHE A 1 71 ? -2.572 6.407 1.269 1.00 96.69 71 PHE A O 1
ATOM 541 N N . ALA A 1 72 ? -3.593 8.383 1.535 1.00 95.00 72 ALA A N 1
ATOM 542 C CA . ALA A 1 72 ? -2.670 9.115 0.682 1.00 95.00 72 ALA A CA 1
ATOM 543 C C . ALA A 1 72 ? -1.249 9.075 1.239 1.00 95.00 72 ALA A C 1
ATOM 545 O O . ALA A 1 72 ? -0.305 8.694 0.555 1.00 95.00 72 ALA A O 1
ATOM 546 N N . GLN A 1 73 ? -1.104 9.446 2.505 1.00 95.12 73 GLN A N 1
ATOM 547 C CA . GLN A 1 73 ? 0.177 9.393 3.181 1.00 95.12 73 GLN A CA 1
ATOM 548 C C . GLN A 1 73 ? -0.003 9.285 4.695 1.00 95.12 73 GLN A C 1
ATOM 550 O O . GLN A 1 73 ? -0.983 9.796 5.251 1.00 95.12 73 GLN A O 1
ATOM 555 N N . ILE A 1 74 ? 0.972 8.662 5.354 1.00 97.69 74 ILE A N 1
ATOM 556 C CA . ILE A 1 74 ? 1.065 8.599 6.818 1.00 97.69 74 ILE A CA 1
ATOM 557 C C . ILE A 1 74 ? 2.375 9.214 7.320 1.00 97.69 74 ILE A C 1
ATOM 559 O O . ILE A 1 74 ? 3.397 9.181 6.626 1.00 97.69 74 ILE A O 1
ATOM 563 N N . GLN A 1 75 ? 2.345 9.797 8.521 1.00 96.75 75 GLN A N 1
ATOM 564 C CA . GLN A 1 75 ? 3.498 10.470 9.128 1.00 96.75 75 GLN A CA 1
ATOM 565 C C . GLN A 1 75 ? 3.429 10.481 10.665 1.00 96.75 75 GLN A C 1
ATOM 567 O O . GLN A 1 75 ? 2.376 10.253 11.256 1.00 96.75 75 GLN A O 1
ATOM 572 N N . GLY A 1 76 ? 4.549 10.801 11.320 1.00 96.19 76 GLY A N 1
ATOM 573 C CA . GLY A 1 76 ? 4.638 10.957 12.765 1.00 96.19 76 GLY A CA 1
ATOM 574 C C . GLY A 1 76 ? 4.395 9.632 13.474 1.00 96.19 76 GLY A C 1
ATOM 575 O O . GLY A 1 76 ? 4.969 8.611 13.102 1.00 96.19 76 GLY A O 1
ATOM 576 N N . ALA A 1 77 ? 3.518 9.665 14.473 1.00 95.62 77 ALA A N 1
ATOM 577 C CA . ALA A 1 77 ? 3.104 8.501 15.250 1.00 95.62 77 ALA A CA 1
ATOM 578 C C . ALA A 1 77 ? 1.884 7.777 14.648 1.00 95.62 77 ALA A C 1
ATOM 580 O O . ALA A 1 77 ? 1.142 7.137 15.383 1.00 95.62 77 ALA A O 1
ATOM 581 N N . ALA A 1 78 ? 1.641 7.902 13.337 1.00 98.31 78 ALA A N 1
ATOM 582 C CA . ALA A 1 78 ? 0.537 7.196 12.698 1.00 98.31 78 ALA A CA 1
ATOM 583 C C . ALA A 1 78 ? 0.653 5.680 12.908 1.00 98.31 78 ALA A C 1
ATOM 585 O O . ALA A 1 78 ? 1.728 5.113 12.703 1.00 98.31 78 ALA A O 1
ATOM 586 N N . GLU A 1 79 ? -0.458 5.022 13.235 1.00 98.31 79 GLU A N 1
ATOM 587 C CA . GLU A 1 79 ? -0.510 3.565 13.396 1.00 98.31 79 GLU A CA 1
ATOM 588 C C . GLU A 1 79 ? -1.649 2.974 12.568 1.00 98.31 79 GLU A C 1
ATOM 590 O O . GLU A 1 79 ? -2.818 3.273 12.800 1.00 98.31 79 GLU A O 1
ATOM 595 N N . LEU A 1 80 ? -1.314 2.117 11.606 1.00 98.31 80 LEU A N 1
ATOM 596 C CA . LEU A 1 80 ? -2.263 1.297 10.859 1.00 98.31 80 LEU A CA 1
ATOM 597 C C . LEU A 1 80 ? -2.026 -0.160 11.262 1.00 98.31 80 LEU A C 1
ATOM 599 O O . LEU A 1 80 ? -1.068 -0.790 10.809 1.00 98.31 80 LEU A O 1
ATOM 603 N N . THR A 1 81 ? -2.857 -0.681 12.158 1.00 95.88 81 THR A N 1
ATOM 604 C CA . THR A 1 81 ? -2.650 -1.994 12.782 1.00 95.88 81 THR A CA 1
ATOM 605 C C . THR A 1 81 ? -3.822 -2.914 12.533 1.00 95.88 81 THR A C 1
ATOM 607 O O . THR A 1 81 ? -4.950 -2.454 12.630 1.00 95.88 81 THR A O 1
ATOM 610 N N . ASP A 1 82 ? -3.561 -4.199 12.285 1.00 94.38 82 ASP A N 1
ATOM 611 C CA . ASP A 1 82 ? -4.600 -5.204 12.037 1.00 94.38 82 ASP A CA 1
ATOM 612 C C . ASP A 1 82 ? -5.575 -4.685 10.975 1.00 94.38 82 ASP A C 1
ATOM 614 O O . ASP A 1 82 ? -6.676 -4.258 11.290 1.00 94.38 82 ASP A O 1
ATOM 618 N N . VAL A 1 83 ? -5.160 -4.625 9.708 1.00 95.31 83 VAL A N 1
ATOM 619 C CA . VAL A 1 83 ? -6.033 -4.204 8.594 1.00 95.31 83 VAL A CA 1
ATOM 620 C C . VAL A 1 83 ? -6.166 -5.364 7.621 1.00 95.31 83 VAL A C 1
ATOM 622 O O . VAL A 1 83 ? -5.171 -5.958 7.225 1.00 95.31 83 VAL A O 1
ATOM 625 N N . ARG A 1 84 ? -7.393 -5.695 7.211 1.00 97.69 84 ARG A N 1
ATOM 626 C CA . ARG A 1 84 ? -7.643 -6.740 6.218 1.00 97.69 84 ARG A CA 1
ATOM 627 C C . ARG A 1 84 ? -8.437 -6.165 5.062 1.00 97.69 84 ARG A C 1
ATOM 629 O O . ARG A 1 84 ? -9.606 -5.830 5.235 1.00 97.69 84 ARG A O 1
ATOM 636 N N . LEU A 1 85 ? -7.791 -6.063 3.904 1.00 97.19 85 LEU A N 1
ATOM 637 C CA . LEU A 1 85 ? -8.418 -5.652 2.656 1.00 97.19 85 LEU A CA 1
ATOM 638 C C . LEU A 1 85 ? -8.601 -6.869 1.749 1.00 97.19 85 LEU A C 1
ATOM 640 O O . LEU A 1 85 ? -7.635 -7.563 1.442 1.00 97.19 85 LEU A O 1
ATOM 644 N N . VAL A 1 86 ? -9.823 -7.112 1.290 1.00 97.56 86 VAL A N 1
ATOM 645 C CA . VAL A 1 86 ? -10.149 -8.227 0.394 1.00 97.56 86 VAL A CA 1
ATOM 646 C C . VAL A 1 86 ? -10.731 -7.696 -0.909 1.00 97.56 86 VAL A C 1
ATOM 648 O O . VAL A 1 86 ? -11.557 -6.788 -0.902 1.00 97.56 86 VAL A O 1
ATOM 651 N N . ASN A 1 87 ? -10.325 -8.294 -2.028 1.00 95.88 87 ASN A N 1
ATOM 652 C CA . ASN A 1 87 ? -10.832 -7.964 -3.358 1.00 95.88 87 ASN A CA 1
ATOM 653 C C . ASN A 1 87 ? -10.653 -6.477 -3.730 1.00 95.88 87 ASN A C 1
ATOM 655 O O . ASN A 1 87 ? -11.568 -5.826 -4.229 1.00 95.88 87 ASN A O 1
ATOM 659 N N . GLY A 1 88 ? -9.476 -5.913 -3.448 1.00 95.56 88 GLY A N 1
ATOM 660 C CA . GLY A 1 88 ? -9.130 -4.575 -3.925 1.00 95.56 88 GLY A CA 1
ATOM 661 C C . GLY A 1 88 ? -8.919 -4.567 -5.442 1.00 95.56 88 GLY A C 1
ATOM 662 O O . GLY A 1 88 ? -8.216 -5.421 -5.971 1.00 95.56 88 GLY A O 1
ATOM 663 N N . ASN A 1 89 ? -9.486 -3.596 -6.146 1.00 95.19 89 ASN A N 1
ATOM 664 C CA . ASN A 1 89 ? -9.232 -3.332 -7.557 1.00 95.19 89 ASN A CA 1
ATOM 665 C C . ASN A 1 89 ? -8.813 -1.871 -7.716 1.00 95.19 89 ASN A C 1
ATOM 667 O O . ASN A 1 89 ? -9.640 -0.959 -7.677 1.00 95.19 89 ASN A O 1
ATOM 671 N N . VAL A 1 90 ? -7.510 -1.648 -7.843 1.00 93.12 90 VAL A N 1
ATOM 672 C CA . VAL A 1 90 ? -6.924 -0.310 -7.786 1.00 93.12 90 VAL A CA 1
ATOM 673 C C . VAL A 1 90 ? -6.136 -0.065 -9.062 1.00 93.12 90 VAL A C 1
ATOM 675 O O . VAL A 1 90 ? -5.139 -0.733 -9.318 1.00 93.12 90 VAL A O 1
ATOM 678 N N . THR A 1 91 ? -6.573 0.912 -9.849 1.00 90.12 91 THR A N 1
ATOM 679 C CA . THR A 1 91 ? -5.874 1.412 -11.036 1.00 90.12 91 THR A CA 1
ATOM 680 C C . THR A 1 91 ? -5.412 2.843 -10.782 1.00 90.12 91 THR A C 1
ATOM 682 O O . THR A 1 91 ? -6.223 3.686 -10.391 1.00 90.12 91 THR A O 1
ATOM 685 N N . GLY A 1 92 ? -4.125 3.121 -10.993 1.00 87.19 92 GLY A N 1
ATOM 686 C CA . GLY A 1 92 ? -3.516 4.420 -10.696 1.00 87.19 92 GLY A CA 1
ATOM 687 C C . GLY A 1 92 ? -2.308 4.770 -11.566 1.00 87.19 92 GLY A C 1
ATOM 688 O O . GLY A 1 92 ? -1.926 4.006 -12.452 1.00 87.19 92 GLY A O 1
ATOM 689 N N . ASP A 1 93 ? -1.717 5.935 -11.292 1.00 83.06 93 ASP A N 1
ATOM 690 C CA . ASP A 1 93 ? -0.600 6.511 -12.054 1.00 83.06 93 ASP A CA 1
ATOM 691 C C . ASP A 1 93 ? 0.760 6.284 -11.352 1.00 83.06 93 ASP A C 1
ATOM 693 O O . ASP A 1 93 ? 1.386 5.243 -11.559 1.00 83.06 93 ASP A O 1
ATOM 697 N N . THR A 1 94 ? 1.175 7.202 -10.465 1.00 77.25 94 THR A N 1
ATOM 698 C CA . THR A 1 94 ? 2.563 7.296 -9.960 1.00 77.25 94 THR A CA 1
ATOM 699 C C . THR A 1 94 ? 2.827 6.660 -8.595 1.00 77.25 94 THR A C 1
ATOM 701 O O . THR A 1 94 ? 3.886 6.071 -8.402 1.00 77.25 94 THR A O 1
ATOM 704 N N . TYR A 1 95 ? 1.885 6.736 -7.648 1.00 84.69 95 TYR A N 1
ATOM 705 C CA . TYR A 1 95 ? 2.009 6.085 -6.335 1.00 84.69 95 TYR A CA 1
ATOM 706 C C . TYR A 1 95 ? 0.766 5.260 -6.056 1.00 84.69 95 TYR A C 1
ATOM 708 O O . TYR A 1 95 ? -0.311 5.792 -5.757 1.00 84.69 95 TYR A O 1
ATOM 716 N N . ILE A 1 96 ? 0.930 3.947 -6.170 1.00 89.62 96 ILE A N 1
ATOM 717 C CA . ILE A 1 96 ? -0.151 2.987 -5.985 1.00 89.62 96 ILE A CA 1
ATOM 718 C C . ILE A 1 96 ? 0.218 2.072 -4.835 1.00 89.62 96 ILE A C 1
ATOM 720 O O . ILE A 1 96 ? 1.248 1.407 -4.907 1.00 89.62 96 ILE A O 1
ATOM 724 N N . GLY A 1 97 ? -0.652 2.005 -3.832 1.00 90.38 97 GLY A N 1
ATOM 725 C CA . GLY A 1 97 ? -0.607 0.994 -2.787 1.00 90.38 97 GLY A CA 1
ATOM 726 C C . GLY A 1 97 ? -2.001 0.698 -2.271 1.00 90.38 97 GLY A C 1
ATOM 727 O O . GLY A 1 97 ? -2.826 1.592 -2.154 1.00 90.38 97 GLY A O 1
ATOM 728 N N . ALA A 1 98 ? -2.304 -0.561 -1.973 1.00 92.50 98 ALA A N 1
ATOM 729 C CA . ALA A 1 98 ? -3.635 -0.938 -1.514 1.00 92.50 98 ALA A CA 1
ATOM 730 C C . ALA A 1 98 ? -3.996 -0.234 -0.194 1.00 92.50 98 ALA A C 1
ATOM 732 O O . ALA A 1 98 ? -5.140 0.180 -0.003 1.00 92.50 98 ALA A O 1
ATOM 733 N N . LEU A 1 99 ? -3.008 -0.053 0.693 1.00 96.25 99 LEU A N 1
ATOM 734 C CA . LEU A 1 99 ? -3.183 0.614 1.979 1.00 96.25 99 LEU A CA 1
ATOM 735 C C . LEU A 1 99 ? -2.690 2.063 1.955 1.00 96.25 99 LEU A C 1
ATOM 737 O O . LEU A 1 99 ? -3.471 2.968 2.240 1.00 96.25 99 LEU A O 1
ATOM 741 N N . VAL A 1 100 ? -1.414 2.293 1.640 1.00 96.94 100 VAL A N 1
ATOM 742 C CA . VAL A 1 100 ? -0.774 3.617 1.742 1.00 96.94 100 VAL A CA 1
ATOM 743 C C . VAL A 1 100 ? -0.061 3.956 0.439 1.00 96.94 100 VAL A C 1
ATOM 745 O O . VAL A 1 100 ? 0.698 3.137 -0.068 1.00 96.94 100 VAL A O 1
ATOM 748 N N . ALA A 1 101 ? -0.240 5.166 -0.096 1.00 94.81 101 ALA A N 1
ATOM 749 C CA . ALA A 1 101 ? 0.563 5.590 -1.244 1.00 94.81 101 ALA A CA 1
ATOM 750 C C . ALA A 1 101 ? 1.980 5.987 -0.793 1.00 94.81 101 ALA A C 1
ATOM 752 O O . ALA A 1 101 ? 2.952 5.477 -1.344 1.00 94.81 101 ALA A O 1
ATOM 753 N N . VAL A 1 102 ? 2.111 6.820 0.250 1.00 94.88 102 VAL A N 1
ATOM 754 C CA . VAL A 1 102 ? 3.417 7.238 0.802 1.00 94.88 102 VAL A CA 1
ATOM 755 C C . VAL A 1 102 ? 3.493 7.104 2.329 1.00 94.88 102 VAL A C 1
ATOM 757 O O . VAL A 1 102 ? 2.809 7.804 3.076 1.00 94.88 102 VAL A O 1
ATOM 760 N N . GLN A 1 103 ? 4.378 6.245 2.827 1.00 97.19 103 GLN A N 1
ATOM 761 C CA . GLN A 1 103 ? 4.739 6.171 4.243 1.00 97.19 103 GLN A CA 1
ATOM 762 C C . GLN A 1 103 ? 5.962 7.050 4.509 1.00 97.19 103 GLN A C 1
ATOM 764 O O . GLN A 1 103 ? 7.098 6.653 4.246 1.00 97.19 103 GLN A O 1
ATOM 769 N N . LYS A 1 104 ? 5.746 8.241 5.076 1.00 96.25 104 LYS A N 1
ATOM 770 C CA . LYS A 1 104 ? 6.855 9.113 5.488 1.00 96.25 104 LYS A CA 1
ATOM 771 C C . LYS A 1 104 ? 7.475 8.638 6.799 1.00 96.25 104 LYS A C 1
ATOM 773 O O . LYS A 1 104 ? 8.690 8.631 6.929 1.00 96.25 104 LYS A O 1
ATOM 778 N N . GLN A 1 105 ? 6.626 8.262 7.754 1.00 97.00 105 GLN A N 1
ATOM 779 C CA . GLN A 1 105 ? 6.930 7.743 9.096 1.00 97.00 105 GLN A CA 1
ATOM 780 C C . GLN A 1 105 ? 5.727 6.902 9.580 1.00 97.00 105 GLN A C 1
ATOM 782 O O . GLN A 1 105 ? 4.771 6.718 8.831 1.00 97.00 105 GLN A O 1
ATOM 787 N N . GLY A 1 106 ? 5.744 6.430 10.829 1.00 97.88 106 GLY A N 1
ATOM 788 C CA . GLY A 1 106 ? 4.644 5.673 11.435 1.00 97.88 106 GLY A CA 1
ATOM 789 C C . GLY A 1 106 ? 4.782 4.159 11.280 1.00 97.88 106 GLY A C 1
ATOM 790 O O . GLY A 1 106 ? 5.761 3.659 10.717 1.00 97.88 106 GLY A O 1
ATOM 791 N N . THR A 1 107 ? 3.791 3.437 11.792 1.00 98.50 107 THR A N 1
ATOM 792 C CA . THR A 1 107 ? 3.773 1.976 11.893 1.00 98.50 107 THR A CA 1
ATOM 793 C C . THR A 1 107 ? 2.634 1.391 11.070 1.00 98.50 107 THR A C 1
ATOM 795 O O . THR A 1 107 ? 1.474 1.751 11.254 1.00 98.50 107 THR A O 1
ATOM 798 N N . ILE A 1 108 ? 2.966 0.435 10.207 1.00 98.69 108 ILE A N 1
ATOM 799 C CA . ILE A 1 108 ? 2.028 -0.447 9.514 1.00 98.69 108 ILE A CA 1
ATOM 800 C C . ILE A 1 108 ? 2.308 -1.856 10.028 1.00 98.69 108 ILE A C 1
ATOM 802 O O . ILE A 1 108 ? 3.427 -2.348 9.880 1.00 98.69 108 ILE A O 1
ATOM 806 N N . ARG A 1 109 ? 1.337 -2.500 10.679 1.00 98.50 109 ARG A N 1
ATOM 807 C CA . ARG A 1 109 ? 1.560 -3.821 11.283 1.00 98.50 109 ARG A CA 1
ATOM 808 C C . ARG A 1 109 ? 0.352 -4.738 11.190 1.00 98.50 109 ARG A C 1
ATOM 810 O O . ARG A 1 109 ? -0.762 -4.305 11.470 1.00 98.50 109 ARG A O 1
ATOM 817 N N . GLY A 1 110 ? 0.571 -6.012 10.871 1.00 97.88 110 GLY A N 1
ATOM 818 C CA . GLY A 1 110 ? -0.520 -6.987 10.782 1.00 97.88 110 GLY A CA 1
ATOM 819 C C . GLY A 1 110 ? -1.512 -6.631 9.676 1.00 97.88 110 GLY A C 1
ATOM 820 O O . GLY A 1 110 ? -2.719 -6.795 9.847 1.00 97.88 110 GLY A O 1
ATOM 821 N N . VAL A 1 111 ? -1.034 -6.027 8.583 1.00 98.06 111 VAL A N 1
ATOM 822 C CA . VAL A 1 111 ? -1.900 -5.621 7.478 1.00 98.06 111 VAL A CA 1
ATOM 823 C C . VAL A 1 111 ? -1.826 -6.630 6.348 1.00 98.06 111 VAL A C 1
ATOM 825 O O . VAL A 1 111 ? -0.756 -6.892 5.812 1.00 98.06 111 VAL A O 1
ATOM 828 N N . HIS A 1 112 ? -2.979 -7.135 5.929 1.00 97.94 112 HIS A N 1
ATOM 829 C CA . HIS A 1 112 ? -3.104 -8.126 4.872 1.00 97.94 112 HIS A CA 1
ATOM 830 C C . HIS A 1 112 ? -4.058 -7.619 3.798 1.00 97.94 112 HIS A C 1
ATOM 832 O O . HIS A 1 112 ? -5.249 -7.423 4.047 1.00 97.94 112 HIS A O 1
ATOM 838 N N . ALA A 1 113 ? -3.540 -7.408 2.595 1.00 97.50 113 ALA A N 1
ATOM 839 C CA . ALA A 1 113 ? -4.323 -6.950 1.459 1.00 97.50 113 ALA A CA 1
ATOM 840 C C . ALA A 1 113 ? -4.342 -8.001 0.346 1.00 97.50 113 ALA A C 1
ATOM 842 O O . ALA A 1 113 ? -3.339 -8.657 0.075 1.00 97.50 113 ALA A O 1
ATOM 843 N N . ALA A 1 114 ? -5.489 -8.152 -0.308 1.00 96.62 114 ALA A N 1
ATOM 844 C CA . ALA A 1 114 ? -5.640 -9.015 -1.466 1.00 96.62 114 ALA A CA 1
ATOM 845 C C . ALA A 1 114 ? -6.384 -8.301 -2.593 1.00 96.62 114 ALA A C 1
ATOM 847 O O . ALA A 1 114 ? -7.398 -7.641 -2.344 1.00 96.62 114 ALA A O 1
ATOM 848 N N . GLY A 1 115 ? -5.911 -8.447 -3.829 1.00 94.75 115 GLY A N 1
ATOM 849 C CA . GLY A 1 115 ? -6.557 -7.801 -4.965 1.00 94.75 115 GLY A CA 1
ATOM 850 C C . GLY A 1 115 ? -5.733 -7.742 -6.244 1.00 94.75 115 GLY A C 1
ATOM 851 O O . GLY A 1 115 ? -4.707 -8.404 -6.386 1.00 94.75 115 GLY A O 1
ATOM 852 N N . VAL A 1 116 ? -6.207 -6.918 -7.175 1.00 93.69 116 VAL A N 1
ATOM 853 C CA . VAL A 1 116 ? -5.529 -6.604 -8.428 1.00 93.69 116 VAL A CA 1
ATOM 854 C C . VAL A 1 116 ? -5.171 -5.127 -8.453 1.00 93.69 116 VAL A C 1
ATOM 856 O O . VAL A 1 116 ? -6.044 -4.261 -8.362 1.00 93.69 116 VAL A O 1
ATOM 859 N N . LEU A 1 117 ? -3.881 -4.838 -8.587 1.00 90.88 117 LEU A N 1
ATOM 860 C CA . LEU A 1 117 ? -3.366 -3.475 -8.645 1.00 90.88 117 LEU A CA 1
ATOM 861 C C . LEU A 1 117 ? -2.721 -3.218 -10.008 1.00 90.88 117 LEU A C 1
ATOM 863 O O . LEU A 1 117 ? -1.764 -3.899 -10.380 1.00 90.88 117 LEU A O 1
ATOM 867 N N . ARG A 1 118 ? -3.200 -2.191 -10.714 1.00 88.75 118 ARG A N 1
ATOM 868 C CA . ARG A 1 118 ? -2.759 -1.816 -12.061 1.00 88.75 118 ARG A CA 1
ATOM 869 C C . ARG A 1 118 ? -2.149 -0.424 -12.105 1.00 88.75 118 ARG A C 1
ATOM 871 O O . ARG A 1 118 ? -2.713 0.510 -11.543 1.00 88.75 118 ARG A O 1
ATOM 878 N N . SER A 1 119 ? -1.020 -0.285 -12.791 1.00 85.44 119 SER A N 1
ATOM 879 C CA . SER A 1 119 ? -0.498 1.029 -13.187 1.00 85.44 119 SER A CA 1
ATOM 880 C C . SER A 1 119 ? -0.727 1.249 -14.667 1.00 85.44 119 SER A C 1
ATOM 882 O O . SER A 1 119 ? -0.600 0.308 -15.444 1.00 85.44 119 SER A O 1
ATOM 884 N N . ILE A 1 120 ? -1.048 2.480 -15.047 1.00 80.50 120 ILE A N 1
ATOM 885 C CA . ILE A 1 120 ? -1.286 2.847 -16.450 1.00 80.50 120 ILE A CA 1
ATOM 886 C C . ILE A 1 120 ? -0.139 3.643 -17.080 1.00 80.50 120 ILE A C 1
ATOM 888 O O . ILE A 1 120 ? -0.161 3.880 -18.286 1.00 80.50 120 ILE A O 1
ATOM 892 N N . ARG A 1 121 ? 0.830 4.106 -16.282 1.00 74.44 121 ARG A N 1
ATOM 893 C CA . ARG A 1 121 ? 1.989 4.863 -16.768 1.00 74.44 121 ARG A CA 1
ATOM 894 C C . ARG A 1 121 ? 3.215 3.957 -16.761 1.00 74.44 121 ARG A C 1
ATOM 896 O O . ARG A 1 121 ? 3.430 3.154 -15.849 1.00 74.44 121 ARG A O 1
ATOM 903 N N . ALA A 1 122 ? 3.983 4.066 -17.835 1.00 67.00 122 ALA A N 1
ATOM 904 C CA . ALA A 1 122 ? 5.112 3.204 -18.151 1.00 67.00 122 ALA A CA 1
ATOM 905 C C . ALA A 1 122 ? 6.411 4.013 -18.249 1.00 67.00 122 ALA A C 1
ATOM 907 O O . ALA A 1 122 ? 7.118 3.934 -19.249 1.00 67.00 122 ALA A O 1
ATOM 908 N N . ASP A 1 123 ? 6.686 4.850 -17.246 1.00 70.25 123 ASP A N 1
ATOM 909 C CA . ASP A 1 123 ? 7.932 5.613 -17.178 1.00 70.25 123 ASP A CA 1
ATOM 910 C C . ASP A 1 123 ? 8.620 5.514 -15.810 1.00 70.25 123 ASP A C 1
ATOM 912 O O . ASP A 1 123 ? 8.130 4.873 -14.871 1.00 70.25 123 ASP A O 1
ATOM 916 N N . ASP A 1 124 ? 9.798 6.128 -15.740 1.00 64.12 124 ASP A N 1
ATOM 917 C CA . ASP A 1 124 ? 10.778 6.048 -14.657 1.00 64.12 124 ASP A CA 1
ATOM 918 C C . ASP A 1 124 ? 10.378 6.785 -13.370 1.00 64.12 124 ASP A C 1
ATOM 920 O O . ASP A 1 124 ? 11.090 6.720 -12.365 1.00 64.12 124 ASP A O 1
ATOM 924 N N . THR A 1 125 ? 9.218 7.443 -13.359 1.00 65.38 125 THR A N 1
ATOM 925 C CA . THR A 1 125 ? 8.720 8.177 -12.188 1.00 65.38 125 THR A CA 1
ATOM 926 C C . THR A 1 125 ? 7.807 7.343 -11.285 1.00 65.38 125 THR A C 1
ATOM 928 O O . THR A 1 125 ? 7.479 7.765 -10.175 1.00 65.38 125 THR A O 1
ATOM 931 N N . ASN A 1 126 ? 7.404 6.146 -11.721 1.00 66.88 126 ASN A N 1
ATOM 932 C CA . ASN A 1 126 ? 6.345 5.378 -11.066 1.00 66.88 126 ASN A CA 1
ATOM 933 C C . ASN A 1 126 ? 6.835 4.422 -9.973 1.00 66.88 126 ASN A C 1
ATOM 935 O O . ASN A 1 126 ? 7.603 3.494 -10.233 1.00 66.88 126 ASN A O 1
ATOM 939 N N . SER A 1 127 ? 6.279 4.584 -8.767 1.00 66.25 127 SER A N 1
ATOM 940 C CA . SER A 1 127 ? 6.476 3.707 -7.608 1.00 66.25 127 SER A CA 1
ATOM 941 C C . SER A 1 127 ? 5.241 2.855 -7.320 1.00 66.25 127 SER A C 1
ATOM 943 O O . SER A 1 127 ? 4.168 3.339 -6.952 1.00 66.25 127 SER A O 1
ATOM 945 N N . LEU A 1 128 ? 5.404 1.545 -7.466 1.00 77.75 128 LEU A N 1
ATOM 946 C CA . LEU A 1 128 ? 4.323 0.572 -7.478 1.00 77.75 128 LEU A CA 1
ATOM 947 C C . LEU A 1 128 ? 4.510 -0.465 -6.379 1.00 77.75 128 LEU A C 1
ATOM 949 O O . LEU A 1 128 ? 4.996 -1.572 -6.604 1.00 77.75 128 LEU A O 1
ATOM 953 N N . GLY A 1 129 ? 4.084 -0.084 -5.179 1.00 73.44 129 GLY A N 1
ATOM 954 C CA . GLY A 1 129 ? 4.213 -0.872 -3.967 1.00 73.44 129 GLY A CA 1
ATOM 955 C C . GLY A 1 129 ? 2.879 -1.273 -3.393 1.00 73.44 129 GLY A C 1
ATOM 956 O O . GLY A 1 129 ? 2.061 -0.450 -3.009 1.00 73.44 129 GLY A O 1
ATOM 957 N N . ARG A 1 130 ? 2.618 -2.568 -3.379 1.00 81.00 130 ARG A N 1
ATOM 958 C CA . ARG A 1 130 ? 1.234 -3.020 -3.515 1.00 81.00 130 ARG A CA 1
ATOM 959 C C . ARG A 1 130 ? 0.487 -3.057 -2.196 1.00 81.00 130 ARG A C 1
ATOM 961 O O . ARG A 1 130 ? -0.728 -2.893 -2.198 1.00 81.00 130 ARG A O 1
ATOM 968 N N . LEU A 1 131 ? 1.205 -3.076 -1.078 1.00 91.56 131 LEU A N 1
ATOM 969 C CA . LEU A 1 131 ? 0.669 -2.606 0.194 1.00 91.56 131 LEU A CA 1
ATOM 970 C C . LEU A 1 131 ? 0.981 -1.117 0.418 1.00 91.56 131 LEU A C 1
ATOM 972 O O . LEU A 1 131 ? 0.075 -0.353 0.766 1.00 91.56 131 LEU A O 1
ATOM 976 N N . VAL A 1 132 ? 2.238 -0.718 0.190 1.00 96.56 132 VAL A N 1
ATOM 977 C CA . VAL A 1 132 ? 2.738 0.651 0.384 1.00 96.56 132 VAL A CA 1
ATOM 978 C C . VAL A 1 132 ? 3.491 1.126 -0.855 1.00 96.56 132 VAL A C 1
ATOM 980 O O . VAL A 1 132 ? 4.539 0.569 -1.160 1.00 96.56 132 VAL A O 1
ATOM 983 N N . GLY A 1 133 ? 3.018 2.176 -1.532 1.00 93.75 133 GLY A N 1
ATOM 984 C CA . GLY A 1 133 ? 3.630 2.677 -2.771 1.00 93.75 133 GLY A CA 1
ATOM 985 C C . GLY A 1 133 ? 5.103 3.060 -2.593 1.00 93.75 133 GLY A C 1
ATOM 986 O O . GLY A 1 133 ? 5.986 2.510 -3.259 1.00 93.75 133 GLY A O 1
ATOM 987 N N . SER A 1 134 ? 5.367 3.945 -1.632 1.00 94.06 134 SER A N 1
ATOM 988 C CA . SER A 1 134 ? 6.717 4.346 -1.236 1.00 94.06 134 SER A CA 1
ATOM 989 C C . SER A 1 134 ? 6.888 4.414 0.275 1.00 94.06 134 SER A C 1
ATOM 991 O O . SER A 1 134 ? 6.051 4.982 0.975 1.00 94.06 134 SER A O 1
ATOM 993 N N . GLN A 1 135 ? 8.011 3.899 0.769 1.00 95.94 135 GLN A N 1
ATOM 994 C CA . GLN A 1 135 ? 8.420 3.994 2.168 1.00 95.94 135 GLN A CA 1
ATOM 995 C C . GLN A 1 135 ? 9.660 4.880 2.289 1.00 95.94 135 GLN A C 1
ATOM 997 O O . GLN A 1 135 ? 10.717 4.550 1.758 1.00 95.94 135 GLN A O 1
ATOM 1002 N N . TRP A 1 136 ? 9.558 5.988 3.017 1.00 94.88 136 TRP A N 1
ATOM 1003 C CA . TRP A 1 136 ? 10.707 6.848 3.319 1.00 94.88 136 TRP A CA 1
ATOM 1004 C C . TRP A 1 136 ? 11.300 6.534 4.696 1.00 94.88 136 TRP A C 1
ATOM 1006 O O . TRP A 1 136 ? 12.512 6.527 4.885 1.00 94.88 136 TRP A O 1
ATOM 1016 N N . SER A 1 137 ? 10.443 6.224 5.669 1.00 95.69 137 SER A N 1
ATOM 1017 C CA . SER A 1 137 ? 10.832 5.793 7.014 1.00 95.69 137 SER A CA 1
ATOM 1018 C C . SER A 1 137 ? 9.705 4.986 7.672 1.00 95.69 137 SER A C 1
ATOM 1020 O O . SER A 1 137 ? 8.718 4.642 7.025 1.00 95.69 137 SER A O 1
ATOM 1022 N N . GLY A 1 138 ? 9.833 4.687 8.966 1.00 97.00 138 GLY A N 1
ATOM 1023 C CA . GLY A 1 138 ? 8.828 3.952 9.740 1.00 97.00 138 GLY A CA 1
ATOM 1024 C C . GLY A 1 138 ? 8.943 2.430 9.631 1.00 97.00 138 GLY A C 1
ATOM 1025 O O . GLY A 1 138 ? 9.925 1.902 9.106 1.00 97.00 138 GLY A O 1
ATOM 1026 N N . LEU A 1 139 ? 7.940 1.731 10.162 1.00 98.19 139 LEU A N 1
ATOM 1027 C CA . LEU A 1 139 ? 7.893 0.270 10.249 1.00 98.19 139 LEU A CA 1
ATOM 1028 C C . LEU A 1 139 ? 6.788 -0.298 9.354 1.00 98.19 139 LEU A C 1
ATOM 1030 O O . LEU A 1 139 ? 5.660 0.194 9.384 1.00 98.19 139 LEU A O 1
ATOM 1034 N N . ILE A 1 140 ? 7.108 -1.363 8.622 1.00 98.56 140 ILE A N 1
ATOM 1035 C CA . ILE A 1 140 ? 6.148 -2.299 8.031 1.00 98.56 140 ILE A CA 1
ATOM 1036 C C . ILE A 1 140 ? 6.452 -3.673 8.627 1.00 98.56 140 ILE A C 1
ATOM 1038 O O . ILE A 1 140 ? 7.523 -4.226 8.388 1.00 98.56 140 ILE A O 1
ATOM 1042 N N . ALA A 1 141 ? 5.547 -4.211 9.435 1.00 98.50 141 ALA A N 1
ATOM 1043 C CA . ALA A 1 141 ? 5.761 -5.469 10.142 1.00 98.50 141 ALA A CA 1
ATOM 1044 C C . ALA A 1 141 ? 4.606 -6.446 9.930 1.00 98.50 141 ALA A C 1
ATOM 1046 O O . ALA A 1 141 ? 3.451 -6.026 9.859 1.00 98.50 141 ALA A O 1
ATOM 1047 N N . GLU A 1 142 ? 4.896 -7.746 9.877 1.00 98.31 142 GLU A N 1
ATOM 1048 C CA . GLU A 1 142 ? 3.871 -8.807 9.920 1.00 98.31 142 GLU A CA 1
ATOM 1049 C C . GLU A 1 142 ? 2.761 -8.608 8.873 1.00 98.31 142 GLU A C 1
ATOM 1051 O O . GLU A 1 142 ? 1.589 -8.875 9.120 1.00 98.31 142 GLU A O 1
ATOM 1056 N N . SER A 1 143 ? 3.110 -8.041 7.718 1.00 98.62 143 SER A N 1
ATOM 1057 C CA . SER A 1 143 ? 2.143 -7.578 6.726 1.00 98.62 143 SER A CA 1
ATOM 1058 C C . SER A 1 143 ? 2.305 -8.330 5.416 1.00 98.62 143 SER A C 1
ATOM 1060 O O . SER A 1 143 ? 3.386 -8.829 5.098 1.00 98.62 143 SER A O 1
ATOM 1062 N N . SER A 1 144 ? 1.231 -8.431 4.639 1.00 98.00 144 SER A N 1
ATOM 1063 C CA . SER A 1 144 ? 1.286 -9.113 3.359 1.00 98.00 144 SER A CA 1
ATOM 1064 C C . SER A 1 144 ? 0.380 -8.559 2.281 1.00 98.00 144 SER A C 1
ATOM 1066 O O . SER A 1 144 ? -0.618 -7.878 2.533 1.00 98.00 144 SER A O 1
ATOM 1068 N N . PHE A 1 145 ? 0.755 -8.895 1.052 1.00 97.12 145 PHE A N 1
ATOM 1069 C CA . PHE A 1 145 ? -0.066 -8.681 -0.122 1.00 97.12 145 PHE A CA 1
ATOM 1070 C C . PHE A 1 145 ? -0.181 -9.973 -0.944 1.00 97.12 145 PHE A C 1
ATOM 1072 O O . PHE A 1 145 ? 0.790 -10.718 -1.096 1.00 97.12 145 PHE A O 1
ATOM 1079 N N . VAL A 1 146 ? -1.378 -10.237 -1.469 1.00 95.88 146 VAL A N 1
ATOM 1080 C CA . VAL A 1 146 ? -1.688 -11.396 -2.319 1.00 95.88 146 VAL A CA 1
ATOM 1081 C C . VAL A 1 146 ? -2.494 -10.948 -3.537 1.00 95.88 146 VAL A C 1
ATOM 1083 O O . VAL A 1 146 ? -3.400 -10.128 -3.424 1.00 95.88 146 VAL A O 1
ATOM 1086 N N . GLY A 1 147 ? -2.222 -11.527 -4.703 1.00 92.81 147 GLY A N 1
ATOM 1087 C CA . GLY A 1 147 ? -3.023 -11.312 -5.906 1.00 92.81 147 GLY A CA 1
ATOM 1088 C C . GLY A 1 147 ? -2.170 -10.972 -7.116 1.00 92.81 147 GLY A C 1
ATOM 1089 O O . GLY A 1 147 ? -1.059 -11.476 -7.240 1.00 92.81 147 GLY A O 1
ATOM 1090 N N . LEU A 1 148 ? -2.702 -10.143 -8.010 1.00 89.38 148 LEU A N 1
ATOM 1091 C CA . LEU A 1 148 ? -2.020 -9.778 -9.248 1.00 89.38 148 LEU A CA 1
ATOM 1092 C C . LEU A 1 148 ? -1.538 -8.337 -9.193 1.00 89.38 148 LEU A C 1
ATOM 1094 O O . LEU A 1 148 ? -2.272 -7.407 -8.839 1.00 89.38 148 LEU A O 1
ATOM 1098 N N . ILE A 1 149 ? -0.301 -8.166 -9.621 1.00 84.31 149 ILE A N 1
ATOM 1099 C CA . ILE A 1 149 ? 0.362 -6.892 -9.739 1.00 84.31 149 ILE A CA 1
ATOM 1100 C C . ILE A 1 149 ? 0.735 -6.708 -11.201 1.00 84.31 149 ILE A C 1
ATOM 1102 O O . ILE A 1 149 ? 1.681 -7.307 -11.697 1.00 84.31 149 ILE A O 1
ATOM 1106 N N . ASP A 1 150 ? -0.016 -5.850 -11.878 1.00 83.00 150 ASP A N 1
ATOM 1107 C CA . ASP A 1 150 ? 0.149 -5.586 -13.302 1.00 83.00 150 ASP A CA 1
ATOM 1108 C C . ASP A 1 150 ? 0.637 -4.143 -13.464 1.00 83.00 150 ASP A C 1
ATOM 1110 O O . ASP A 1 150 ? -0.127 -3.176 -13.406 1.00 83.00 150 ASP A O 1
ATOM 1114 N N . GLY A 1 151 ? 1.956 -3.963 -13.459 1.00 71.00 151 GLY A N 1
ATOM 1115 C CA . GLY A 1 151 ? 2.586 -2.655 -13.566 1.00 71.00 151 GLY A CA 1
ATOM 1116 C C . GLY A 1 151 ? 3.392 -2.539 -14.844 1.00 71.00 151 GLY A C 1
ATOM 1117 O O . GLY A 1 151 ? 4.332 -3.286 -15.042 1.00 71.00 151 GLY A O 1
ATOM 1118 N N . SER A 1 152 ? 3.128 -1.526 -15.658 1.00 69.88 152 SER A N 1
ATOM 1119 C CA . SER A 1 152 ? 4.063 -1.111 -16.709 1.00 69.88 152 SER A CA 1
ATOM 1120 C C . SER A 1 152 ? 5.201 -0.212 -16.188 1.00 69.88 152 SER A C 1
ATOM 1122 O O . SER A 1 152 ? 5.976 0.307 -16.981 1.00 69.88 152 SER A O 1
ATOM 1124 N N . GLY A 1 153 ? 5.273 0.039 -14.872 1.00 70.75 153 GLY A N 1
ATOM 1125 C CA . GLY A 1 153 ? 6.183 1.014 -14.251 1.00 70.75 153 GLY A CA 1
ATOM 1126 C C . GLY A 1 153 ? 7.567 0.473 -13.860 1.00 70.75 153 GLY A C 1
ATOM 1127 O O . GLY A 1 153 ? 7.865 -0.709 -14.039 1.00 70.75 153 GLY A O 1
ATOM 1128 N N . TYR A 1 154 ? 8.397 1.367 -13.305 1.00 76.19 154 TYR A N 1
ATOM 1129 C CA . TYR A 1 154 ? 9.842 1.172 -13.106 1.00 76.19 154 TYR A CA 1
ATOM 1130 C C . TYR A 1 154 ? 10.283 0.813 -11.675 1.00 76.19 154 TYR A C 1
ATOM 1132 O O . TYR A 1 154 ? 11.439 0.441 -11.505 1.00 76.19 154 TYR A O 1
ATOM 1140 N N . TYR A 1 155 ? 9.416 0.896 -10.656 1.00 87.19 155 TYR A N 1
ATOM 1141 C CA . TYR A 1 155 ? 9.705 0.411 -9.294 1.00 87.19 155 TYR A CA 1
ATOM 1142 C C . TYR A 1 155 ? 8.553 -0.447 -8.776 1.00 87.19 155 TYR A C 1
ATOM 1144 O O . TYR A 1 155 ? 7.672 0.035 -8.057 1.00 87.19 155 TYR A O 1
ATOM 1152 N N . VAL A 1 156 ? 8.522 -1.720 -9.168 1.00 89.38 156 VAL A N 1
ATOM 1153 C CA . VAL A 1 156 ? 7.407 -2.617 -8.841 1.00 89.38 156 VAL A CA 1
ATOM 1154 C C . VAL A 1 156 ? 7.812 -3.603 -7.758 1.00 89.38 156 VAL A C 1
ATOM 1156 O O . VAL A 1 156 ? 8.672 -4.448 -7.975 1.00 89.38 156 VAL A O 1
ATOM 1159 N N . GLY A 1 157 ? 7.170 -3.519 -6.595 1.00 91.56 157 GLY A N 1
ATOM 1160 C CA . GLY A 1 157 ? 7.405 -4.444 -5.492 1.00 91.56 157 GLY A CA 1
ATOM 1161 C C . GLY A 1 157 ? 6.131 -5.099 -4.989 1.00 91.56 157 GLY A C 1
ATOM 1162 O O . GLY A 1 157 ? 5.103 -4.435 -4.826 1.00 91.56 157 GLY A O 1
ATOM 1163 N N . GLY A 1 158 ? 6.211 -6.395 -4.687 1.00 93.25 158 GLY A N 1
ATOM 1164 C CA . GLY A 1 158 ? 5.076 -7.159 -4.172 1.00 93.25 158 GLY A CA 1
ATOM 1165 C C . GLY A 1 158 ? 4.483 -6.628 -2.866 1.00 93.25 158 GLY A C 1
ATOM 1166 O O . GLY A 1 158 ? 3.309 -6.873 -2.606 1.00 93.25 158 GLY A O 1
ATOM 1167 N N . LEU A 1 159 ? 5.253 -5.883 -2.067 1.00 94.88 159 LEU A N 1
ATOM 1168 C CA . LEU A 1 159 ? 4.798 -5.205 -0.850 1.00 94.88 159 LEU A CA 1
ATOM 1169 C C . LEU A 1 159 ? 5.078 -3.695 -0.899 1.00 94.88 159 LEU A C 1
ATOM 1171 O O . LEU A 1 159 ? 4.163 -2.907 -0.647 1.00 94.88 159 LEU A O 1
ATOM 1175 N N . VAL A 1 160 ? 6.308 -3.302 -1.258 1.00 95.81 160 VAL A N 1
ATOM 1176 C CA . VAL A 1 160 ? 6.771 -1.901 -1.306 1.00 95.81 160 VAL A CA 1
ATOM 1177 C C . VAL A 1 160 ? 7.424 -1.582 -2.647 1.00 95.81 160 VAL A C 1
ATOM 1179 O O . VAL A 1 160 ? 8.283 -2.321 -3.104 1.00 95.81 160 VAL A O 1
ATOM 1182 N N . GLY A 1 161 ? 7.059 -0.476 -3.288 1.00 92.88 161 GLY A N 1
ATOM 1183 C CA . GLY A 1 161 ? 7.529 -0.146 -4.636 1.00 92.88 161 GLY A CA 1
ATOM 1184 C C . GLY A 1 161 ? 8.907 0.482 -4.570 1.00 92.88 161 GLY A C 1
ATOM 1185 O O . GLY A 1 161 ? 9.891 -0.098 -5.021 1.00 92.88 161 GLY A O 1
ATOM 1186 N N . TYR A 1 162 ? 8.966 1.641 -3.920 1.00 92.56 162 TYR A N 1
ATOM 1187 C CA . TYR A 1 162 ? 10.196 2.379 -3.658 1.00 92.56 162 TYR A CA 1
ATOM 1188 C C . TYR A 1 162 ? 10.450 2.502 -2.159 1.00 92.56 162 TYR A C 1
ATOM 1190 O O . TYR A 1 162 ? 9.544 2.825 -1.387 1.00 92.56 162 TYR A O 1
ATOM 1198 N N . ARG A 1 163 ? 11.696 2.303 -1.744 1.00 93.25 163 ARG A N 1
ATOM 1199 C CA . ARG A 1 163 ? 12.100 2.383 -0.349 1.00 93.25 163 ARG A CA 1
ATOM 1200 C C . ARG A 1 163 ? 13.361 3.222 -0.177 1.00 93.25 163 ARG A C 1
ATOM 1202 O O . ARG A 1 163 ? 14.430 2.817 -0.611 1.00 93.25 163 ARG A O 1
ATOM 1209 N N . ASP A 1 164 ? 13.247 4.331 0.541 1.00 92.25 164 ASP A N 1
ATOM 1210 C CA . ASP A 1 164 ? 14.375 5.195 0.923 1.00 92.25 164 ASP A CA 1
ATOM 1211 C C . ASP A 1 164 ? 14.973 4.821 2.294 1.00 92.25 164 ASP A C 1
ATOM 1213 O O . ASP A 1 164 ? 16.118 5.124 2.616 1.00 92.25 164 ASP A O 1
ATOM 1217 N N . GLY A 1 165 ? 14.196 4.130 3.133 1.00 91.00 165 GLY A N 1
ATOM 1218 C CA . GLY A 1 165 ? 14.600 3.804 4.497 1.00 91.00 165 GLY A CA 1
ATOM 1219 C C . GLY A 1 165 ? 13.569 2.981 5.267 1.00 91.00 165 GLY A C 1
ATOM 1220 O O . GLY A 1 165 ? 12.813 2.191 4.697 1.00 91.00 165 GLY A O 1
ATOM 1221 N N . GLY A 1 166 ? 13.555 3.147 6.593 1.00 93.94 166 GLY A N 1
ATOM 1222 C CA . GLY A 1 166 ? 12.647 2.435 7.501 1.00 93.94 166 GLY A CA 1
ATOM 1223 C C . GLY A 1 166 ? 13.002 0.959 7.699 1.00 93.94 166 GLY A C 1
ATOM 1224 O O . GLY A 1 166 ? 14.092 0.519 7.335 1.00 93.94 166 GLY A O 1
ATOM 1225 N N . THR A 1 167 ? 12.078 0.184 8.262 1.00 96.25 167 THR A N 1
ATOM 1226 C CA . THR A 1 167 ? 12.232 -1.259 8.508 1.00 96.25 167 THR A CA 1
ATOM 1227 C C . THR A 1 167 ? 11.067 -2.026 7.898 1.00 96.25 167 THR A C 1
ATOM 1229 O O . THR A 1 167 ? 9.917 -1.606 8.037 1.00 96.25 167 THR A O 1
ATOM 1232 N N . ILE A 1 168 ? 11.370 -3.152 7.252 1.00 97.69 168 ILE A N 1
ATOM 1233 C CA . ILE A 1 168 ? 10.390 -4.164 6.847 1.00 97.69 168 ILE A CA 1
ATOM 1234 C C . ILE A 1 168 ? 10.759 -5.467 7.560 1.00 97.69 168 ILE A C 1
ATOM 1236 O O . ILE A 1 168 ? 11.884 -5.949 7.411 1.00 97.69 168 ILE A O 1
ATOM 1240 N N . SER A 1 169 ? 9.845 -6.026 8.349 1.00 97.56 169 SER A N 1
ATOM 1241 C CA . SER A 1 169 ? 10.099 -7.255 9.110 1.00 97.56 169 SER A CA 1
ATOM 1242 C C . SER A 1 169 ? 8.914 -8.216 9.104 1.00 97.56 169 SER A C 1
ATOM 1244 O O . SER A 1 169 ? 7.757 -7.795 9.071 1.00 97.56 169 SER A O 1
ATOM 1246 N N . GLY A 1 170 ? 9.181 -9.526 9.117 1.00 96.88 170 GLY A N 1
ATOM 1247 C CA . GLY A 1 170 ? 8.130 -10.549 9.228 1.00 96.88 170 GLY A CA 1
ATOM 1248 C C . GLY A 1 170 ? 7.052 -10.477 8.138 1.00 96.88 170 GLY A C 1
ATOM 1249 O O . GLY A 1 170 ? 5.922 -10.894 8.376 1.00 96.88 170 GLY A O 1
ATOM 1250 N N . SER A 1 171 ? 7.343 -9.861 6.990 1.00 98.38 171 SER A N 1
ATOM 1251 C CA . SER A 1 171 ? 6.346 -9.487 5.984 1.00 98.38 171 SER A CA 1
ATOM 1252 C C . SER A 1 171 ? 6.550 -10.270 4.694 1.00 98.38 171 SER A C 1
ATOM 1254 O O . SER A 1 171 ? 7.665 -10.673 4.372 1.00 98.38 171 SER A O 1
ATOM 1256 N N . TYR A 1 172 ? 5.490 -10.502 3.928 1.00 96.69 172 TYR A N 1
ATOM 1257 C CA . TYR A 1 172 ? 5.613 -11.312 2.718 1.00 96.69 172 TYR A CA 1
ATOM 1258 C C . TYR A 1 172 ? 4.714 -10.864 1.578 1.00 96.69 172 TYR A C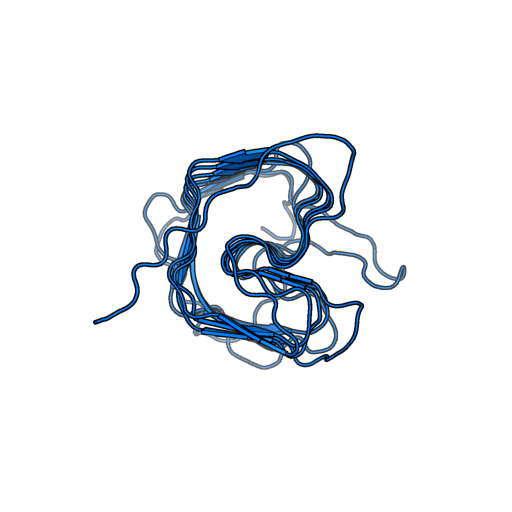 1
ATOM 1260 O O . TYR A 1 172 ? 3.703 -10.196 1.774 1.00 96.69 172 TYR A O 1
ATOM 1268 N N . SER A 1 173 ? 5.064 -11.274 0.365 1.00 95.69 173 SER A N 1
ATOM 1269 C CA . SER A 1 173 ? 4.169 -11.169 -0.783 1.00 95.69 173 SER A CA 1
ATOM 1270 C C . SER A 1 173 ? 4.102 -12.497 -1.519 1.00 95.69 173 SER A C 1
ATOM 1272 O O . SER A 1 173 ? 5.123 -13.115 -1.813 1.00 95.69 173 SER A O 1
ATOM 1274 N N . SER A 1 174 ? 2.890 -12.949 -1.817 1.00 94.62 174 SER A N 1
ATOM 1275 C CA . SER A 1 174 ? 2.663 -14.091 -2.710 1.00 94.62 174 SER A CA 1
ATOM 1276 C C . SER A 1 174 ? 1.976 -13.653 -4.000 1.00 94.62 174 SER A C 1
ATOM 1278 O O . SER A 1 174 ? 1.271 -14.440 -4.627 1.00 94.62 174 SER A O 1
ATOM 1280 N N . ALA A 1 175 ? 2.090 -12.371 -4.335 1.00 90.88 175 ALA A N 1
ATOM 1281 C CA . ALA A 1 175 ? 1.481 -11.816 -5.523 1.00 90.88 175 ALA A CA 1
ATOM 1282 C C . ALA A 1 175 ? 2.363 -12.026 -6.752 1.00 90.88 175 ALA A C 1
ATOM 1284 O O . ALA A 1 175 ? 3.582 -11.913 -6.671 1.00 90.88 175 ALA A O 1
ATOM 1285 N N . GLU A 1 176 ? 1.725 -12.307 -7.882 1.00 91.38 176 GLU A N 1
ATOM 1286 C CA . GLU A 1 176 ? 2.383 -12.307 -9.184 1.00 91.38 176 GLU A CA 1
ATOM 1287 C C . GLU A 1 176 ? 2.732 -10.864 -9.553 1.00 91.38 176 GLU A C 1
ATOM 1289 O O . GLU A 1 176 ? 1.841 -10.010 -9.573 1.00 91.38 176 GLU A O 1
ATOM 1294 N N . VAL A 1 177 ? 4.009 -10.586 -9.814 1.00 89.69 177 VAL A N 1
ATOM 1295 C CA . VAL A 1 177 ? 4.541 -9.247 -10.076 1.00 89.69 177 VAL A CA 1
ATOM 1296 C C . VAL A 1 177 ? 4.969 -9.117 -11.526 1.00 89.69 177 VAL A C 1
ATOM 1298 O O . VAL A 1 177 ? 5.911 -9.774 -11.944 1.00 89.69 177 VAL A O 1
ATOM 1301 N N . ARG A 1 178 ? 4.333 -8.206 -12.262 1.00 87.75 178 ARG A N 1
ATOM 1302 C CA . ARG A 1 178 ? 4.735 -7.806 -13.614 1.00 87.75 178 ARG A CA 1
ATOM 1303 C C . ARG A 1 178 ? 5.228 -6.362 -13.611 1.00 87.75 178 ARG A C 1
ATOM 1305 O O . ARG A 1 178 ? 4.580 -5.499 -13.003 1.00 87.75 178 ARG A O 1
ATOM 1312 N N . GLY A 1 179 ? 6.370 -6.106 -14.247 1.00 83.50 179 GLY A N 1
ATOM 1313 C CA . GLY A 1 179 ? 7.033 -4.800 -14.237 1.00 83.50 179 GLY A CA 1
ATOM 1314 C C . GLY A 1 179 ? 7.991 -4.561 -15.406 1.00 83.50 179 GLY A C 1
ATOM 1315 O O . GLY A 1 179 ? 8.578 -5.497 -15.944 1.00 83.50 179 GLY A O 1
ATOM 1316 N N . ALA A 1 180 ? 8.190 -3.290 -15.772 1.00 80.75 180 ALA A N 1
ATOM 1317 C CA . ALA A 1 180 ? 9.101 -2.906 -16.854 1.00 80.75 180 ALA A CA 1
ATOM 1318 C C . ALA A 1 180 ? 10.541 -2.668 -16.371 1.00 80.75 180 ALA A C 1
ATOM 1320 O O . ALA A 1 180 ? 11.481 -2.859 -17.123 1.00 80.75 180 ALA A O 1
ATOM 1321 N N . ALA A 1 181 ? 10.752 -2.249 -15.125 1.00 79.56 181 ALA A N 1
ATOM 1322 C CA . ALA A 1 181 ? 12.088 -2.127 -14.540 1.00 79.56 181 ALA A CA 1
ATOM 1323 C C . ALA A 1 181 ? 12.015 -2.235 -13.013 1.00 79.56 181 ALA A C 1
ATOM 1325 O O . ALA A 1 181 ? 10.931 -2.118 -12.441 1.00 79.56 181 ALA A O 1
ATOM 1326 N N . CYS A 1 182 ? 13.165 -2.494 -12.376 1.00 84.50 182 CYS A N 1
ATOM 1327 C CA . CYS A 1 182 ? 13.353 -2.622 -10.921 1.00 84.50 182 CYS A CA 1
ATOM 1328 C C . CYS A 1 182 ? 12.195 -3.364 -10.237 1.00 84.50 182 CYS A C 1
ATOM 1330 O O . CYS A 1 182 ? 11.472 -2.827 -9.391 1.00 84.50 182 CYS A O 1
ATOM 1332 N N . VAL A 1 183 ? 11.996 -4.605 -10.669 1.00 87.88 183 VAL A N 1
ATOM 1333 C CA . VAL A 1 183 ? 10.902 -5.457 -10.214 1.00 87.88 183 VAL A CA 1
ATOM 1334 C C . VAL A 1 183 ? 11.419 -6.383 -9.123 1.00 87.88 183 VAL A C 1
ATOM 1336 O O . VAL A 1 183 ? 12.412 -7.077 -9.313 1.00 87.88 183 VAL A O 1
ATOM 1339 N N . GLY A 1 184 ? 10.774 -6.389 -7.964 1.00 89.81 184 GLY A N 1
ATOM 1340 C CA . GLY A 1 184 ? 11.111 -7.298 -6.875 1.00 89.81 184 GLY A CA 1
ATOM 1341 C C . GLY A 1 184 ? 9.878 -7.976 -6.307 1.00 89.81 184 GLY A C 1
ATOM 1342 O O . GLY A 1 184 ? 8.806 -7.382 -6.189 1.00 89.81 184 GLY A O 1
ATOM 1343 N N . GLY A 1 185 ? 10.041 -9.227 -5.888 1.00 91.94 185 GLY A N 1
ATOM 1344 C CA . GLY A 1 185 ? 8.964 -10.003 -5.285 1.00 91.94 185 GLY A CA 1
ATOM 1345 C C . GLY A 1 185 ? 8.431 -9.372 -3.996 1.00 91.94 185 GLY A C 1
ATOM 1346 O O . GLY A 1 185 ? 7.255 -9.521 -3.694 1.00 91.94 185 GLY A O 1
ATOM 1347 N N . LEU A 1 186 ? 9.255 -8.627 -3.246 1.00 93.06 186 LEU A N 1
ATOM 1348 C CA . LEU A 1 186 ? 8.823 -7.885 -2.056 1.00 93.06 186 LEU A CA 1
ATOM 1349 C C . LEU A 1 186 ? 9.043 -6.375 -2.200 1.00 93.06 186 LEU A C 1
ATOM 1351 O O . LEU A 1 186 ? 8.105 -5.607 -1.973 1.00 93.06 186 LEU A O 1
ATOM 1355 N N . VAL A 1 187 ? 10.252 -5.949 -2.583 1.00 94.00 187 VAL A N 1
ATOM 1356 C CA . VAL A 1 187 ? 10.608 -4.529 -2.751 1.00 94.00 187 VAL A CA 1
ATOM 1357 C C . VAL A 1 187 ? 11.090 -4.260 -4.174 1.00 94.00 187 VAL A C 1
ATOM 1359 O O . VAL A 1 187 ? 11.998 -4.938 -4.635 1.00 94.00 187 VAL A O 1
ATOM 1362 N N . GLY A 1 188 ? 10.539 -3.265 -4.869 1.00 91.19 188 GLY A N 1
ATOM 1363 C CA . GLY A 1 188 ? 10.984 -2.926 -6.228 1.00 91.19 188 GLY A CA 1
ATOM 1364 C C . GLY A 1 188 ? 12.387 -2.316 -6.240 1.00 91.19 188 GLY A C 1
ATOM 1365 O O . GLY A 1 188 ? 13.338 -2.894 -6.768 1.00 91.19 188 GLY A O 1
ATOM 1366 N N . TYR A 1 189 ? 12.537 -1.169 -5.580 1.00 90.25 189 TYR A N 1
ATOM 1367 C CA . TYR A 1 189 ? 13.798 -0.440 -5.476 1.00 90.25 189 TYR A CA 1
ATOM 1368 C C . TYR A 1 189 ? 14.067 0.016 -4.041 1.00 90.25 189 TYR A C 1
ATOM 1370 O O . TYR A 1 189 ? 13.175 0.535 -3.369 1.00 90.25 189 TYR A O 1
ATOM 1378 N N . SER A 1 190 ? 15.300 -0.172 -3.568 1.00 90.31 190 SER A N 1
ATOM 1379 C CA . SER A 1 190 ? 15.715 0.137 -2.196 1.00 90.31 190 SER A CA 1
ATOM 1380 C C . SER A 1 190 ? 16.994 0.981 -2.159 1.00 90.31 190 SER A C 1
ATOM 1382 O O . SER A 1 190 ? 18.036 0.541 -2.643 1.00 90.31 190 SER A O 1
ATOM 1384 N N . GLU A 1 191 ? 16.956 2.145 -1.507 1.00 90.12 191 GLU A N 1
ATOM 1385 C CA . GLU A 1 191 ? 18.132 2.981 -1.200 1.00 90.12 191 GLU A CA 1
ATOM 1386 C C . GLU A 1 191 ? 18.711 2.728 0.197 1.00 90.12 191 GLU A C 1
ATOM 1388 O O . GLU A 1 191 ? 19.889 3.002 0.438 1.00 90.12 191 GLU A O 1
ATOM 1393 N N . GLY A 1 192 ? 17.926 2.150 1.113 1.00 84.44 192 GLY A N 1
ATOM 1394 C CA . GLY A 1 192 ? 18.384 1.877 2.473 1.00 84.44 192 GLY A CA 1
ATOM 1395 C C . GLY A 1 192 ? 17.346 1.218 3.381 1.00 84.44 192 GLY A C 1
ATOM 1396 O O . GLY A 1 192 ? 16.251 0.857 2.952 1.00 84.44 192 GLY A O 1
ATOM 1397 N N . GLY A 1 193 ? 17.718 1.068 4.658 1.00 87.88 193 GLY A N 1
ATOM 1398 C CA . GLY A 1 193 ? 16.895 0.507 5.735 1.00 87.88 193 GLY A CA 1
ATOM 1399 C C . GLY A 1 193 ? 17.041 -1.011 5.950 1.00 87.88 193 GLY A C 1
ATOM 1400 O O . GLY A 1 193 ? 17.579 -1.730 5.112 1.00 87.88 193 GLY A O 1
ATOM 1401 N N . ALA A 1 194 ? 16.501 -1.527 7.060 1.00 91.50 194 ALA A N 1
ATOM 1402 C CA . ALA A 1 194 ? 16.575 -2.948 7.431 1.00 91.50 194 ALA A CA 1
ATOM 1403 C C . ALA A 1 194 ? 15.449 -3.809 6.824 1.00 91.50 194 ALA A C 1
ATOM 1405 O O . ALA A 1 194 ? 14.280 -3.427 6.890 1.00 91.50 194 ALA A O 1
ATOM 1406 N N . LEU A 1 195 ? 15.789 -4.962 6.250 1.00 93.94 195 LEU A N 1
ATOM 1407 C CA . LEU A 1 195 ? 14.837 -5.981 5.800 1.00 93.94 195 LEU A CA 1
ATOM 1408 C C . LEU A 1 195 ? 15.180 -7.299 6.502 1.00 93.94 195 LEU A C 1
ATOM 1410 O O . LEU A 1 195 ? 16.291 -7.796 6.332 1.00 93.94 195 LEU A O 1
ATOM 1414 N N . SER A 1 196 ? 14.259 -7.857 7.287 1.00 93.19 196 SER A N 1
ATOM 1415 C CA . SER A 1 196 ? 14.473 -9.131 7.989 1.00 93.19 196 SER A CA 1
ATOM 1416 C C . SER A 1 196 ? 13.235 -10.019 7.942 1.00 93.19 196 SER A C 1
ATOM 1418 O O . SER A 1 196 ? 12.114 -9.528 7.821 1.00 93.19 196 SER A O 1
ATOM 1420 N N . ASP A 1 197 ? 13.431 -11.336 8.021 1.00 94.06 197 ASP A N 1
ATOM 1421 C CA . ASP A 1 197 ? 12.352 -12.327 8.191 1.00 94.06 197 ASP A CA 1
ATOM 1422 C C . ASP A 1 197 ? 11.196 -12.173 7.191 1.00 94.06 197 ASP A C 1
ATOM 1424 O O . ASP A 1 197 ? 10.033 -12.414 7.504 1.00 94.06 197 ASP A O 1
ATOM 1428 N N . SER A 1 198 ? 11.519 -11.705 5.987 1.00 95.88 198 SER A N 1
ATOM 1429 C CA . SER A 1 198 ? 10.548 -11.314 4.974 1.00 95.88 198 SER A CA 1
ATOM 1430 C C . SER A 1 198 ? 10.860 -12.012 3.662 1.00 95.88 198 SER A C 1
ATOM 1432 O O . SER A 1 198 ? 12.028 -12.214 3.325 1.00 95.88 198 SER A O 1
ATOM 1434 N N . TYR A 1 199 ? 9.827 -12.407 2.926 1.00 93.56 199 TYR A N 1
ATOM 1435 C CA . TYR A 1 199 ? 9.987 -13.280 1.766 1.00 93.56 199 TYR A CA 1
ATOM 1436 C C . TYR A 1 199 ? 8.961 -12.996 0.668 1.00 93.56 199 TYR A C 1
ATOM 1438 O O . TYR A 1 199 ? 7.915 -12.396 0.903 1.00 93.56 199 TYR A O 1
ATOM 1446 N N . ALA A 1 200 ? 9.256 -13.454 -0.544 1.00 93.25 200 ALA A N 1
ATOM 1447 C CA . ALA A 1 200 ? 8.322 -13.427 -1.657 1.00 93.25 200 ALA A CA 1
ATOM 1448 C C . ALA A 1 200 ? 8.212 -14.820 -2.276 1.00 93.25 200 ALA A C 1
ATOM 1450 O O . ALA A 1 200 ? 9.224 -15.506 -2.420 1.00 93.25 200 ALA A O 1
ATOM 1451 N N . THR A 1 201 ? 6.992 -15.240 -2.608 1.00 92.31 201 THR A N 1
ATOM 1452 C CA . THR A 1 201 ? 6.718 -16.546 -3.239 1.00 92.31 201 THR A CA 1
ATOM 1453 C C . THR A 1 201 ? 5.975 -16.447 -4.564 1.00 92.31 201 THR A C 1
ATOM 1455 O O . THR A 1 201 ? 5.862 -17.457 -5.253 1.00 92.31 201 THR A O 1
ATOM 1458 N N . GLY A 1 202 ? 5.451 -15.270 -4.910 1.00 86.94 202 GLY A N 1
ATOM 1459 C CA . GLY A 1 202 ? 4.798 -15.053 -6.196 1.00 86.94 202 GLY A CA 1
ATOM 1460 C C . GLY A 1 202 ? 5.801 -15.006 -7.347 1.00 86.94 202 GLY A C 1
ATOM 1461 O O . GLY A 1 202 ? 6.981 -14.709 -7.148 1.00 86.94 202 GLY A O 1
ATOM 1462 N N . GLU A 1 203 ? 5.321 -15.320 -8.546 1.00 88.06 203 GLU A N 1
ATOM 1463 C CA . GLU A 1 203 ? 6.108 -15.220 -9.773 1.00 88.06 203 GLU A CA 1
ATOM 1464 C C . GLU A 1 203 ? 6.447 -13.756 -10.078 1.00 88.06 203 GLU A C 1
ATOM 1466 O O . GLU A 1 203 ? 5.651 -12.857 -9.803 1.00 88.06 203 GLU A O 1
ATOM 1471 N N . VAL A 1 204 ? 7.641 -13.516 -10.617 1.00 88.44 204 VAL A N 1
ATOM 1472 C CA . VAL A 1 204 ? 8.108 -12.183 -11.001 1.00 88.44 204 VAL A CA 1
ATOM 1473 C C . VAL A 1 204 ? 8.463 -12.208 -12.483 1.00 88.44 204 VAL A C 1
ATOM 1475 O O . VAL A 1 204 ? 9.408 -12.888 -12.873 1.00 88.44 204 VAL A O 1
ATOM 1478 N N . ASP A 1 205 ? 7.714 -11.452 -13.277 1.00 84.94 205 ASP A N 1
ATOM 1479 C CA . ASP A 1 205 ? 7.932 -11.224 -14.704 1.00 84.94 205 ASP A CA 1
ATOM 1480 C C . ASP A 1 205 ? 8.457 -9.790 -14.910 1.00 84.94 205 ASP A C 1
ATOM 1482 O O . ASP A 1 205 ? 7.766 -8.802 -14.633 1.00 84.94 205 ASP A O 1
ATOM 1486 N N . ALA A 1 206 ? 9.723 -9.669 -15.318 1.00 75.50 206 ALA A N 1
ATOM 1487 C CA . ALA A 1 206 ? 10.459 -8.407 -15.366 1.00 75.50 206 ALA A CA 1
ATOM 1488 C C . ALA A 1 206 ? 11.325 -8.296 -16.628 1.00 75.50 206 ALA A C 1
ATOM 1490 O O . ALA A 1 206 ? 12.085 -9.210 -16.941 1.00 75.50 206 ALA A O 1
ATOM 1491 N N . THR A 1 207 ? 11.290 -7.149 -17.316 1.00 70.81 207 THR A N 1
ATOM 1492 C CA . THR A 1 207 ? 12.021 -6.952 -18.586 1.00 70.81 207 THR A CA 1
ATOM 1493 C C . THR A 1 207 ? 12.912 -5.697 -18.589 1.00 70.81 207 THR A C 1
ATOM 1495 O O . THR A 1 207 ? 12.377 -4.630 -18.871 1.00 70.81 207 THR A O 1
ATOM 1498 N N . PRO A 1 208 ? 14.251 -5.748 -18.395 1.00 57.47 208 PRO A N 1
ATOM 1499 C CA . PRO A 1 208 ? 15.133 -6.917 -18.282 1.00 57.47 208 PRO A CA 1
ATOM 1500 C C . PRO A 1 208 ? 15.387 -7.373 -16.828 1.00 57.47 208 PRO A C 1
ATOM 1502 O O . PRO A 1 208 ? 15.306 -6.564 -15.904 1.00 57.47 208 PRO A O 1
ATOM 1505 N N . ASP A 1 209 ? 15.688 -8.671 -16.670 1.00 59.59 209 ASP A N 1
ATOM 1506 C CA . ASP A 1 209 ? 15.905 -9.465 -15.442 1.00 59.59 209 ASP A CA 1
ATOM 1507 C C . ASP A 1 209 ? 16.104 -8.678 -14.133 1.00 59.59 209 ASP A C 1
ATOM 1509 O O . ASP A 1 209 ? 17.221 -8.388 -13.703 1.00 59.59 209 ASP A O 1
ATOM 1513 N N . ASN A 1 210 ? 14.996 -8.414 -13.441 1.00 62.09 210 ASN A N 1
ATOM 1514 C CA . ASN A 1 210 ? 14.981 -8.086 -12.019 1.00 62.09 210 ASN A CA 1
ATOM 1515 C C . ASN A 1 210 ? 14.090 -9.131 -11.337 1.00 62.09 210 ASN A C 1
ATOM 1517 O O . ASN A 1 210 ? 12.868 -9.043 -11.382 1.00 62.09 210 ASN A O 1
ATOM 1521 N N . GLY A 1 211 ? 14.705 -10.181 -10.791 1.00 62.25 211 GLY A N 1
ATOM 1522 C CA . GLY A 1 211 ? 14.005 -11.341 -10.241 1.00 62.25 211 GLY A CA 1
ATOM 1523 C C . GLY A 1 211 ? 14.639 -11.777 -8.927 1.00 62.25 211 GLY A C 1
ATOM 1524 O O . GLY A 1 211 ? 15.677 -12.435 -8.907 1.00 62.25 211 GLY A O 1
ATOM 1525 N N . GLY A 1 212 ? 14.028 -11.379 -7.813 1.00 76.62 212 GLY A N 1
ATOM 1526 C CA . GLY A 1 212 ? 14.487 -11.681 -6.459 1.00 76.62 212 GLY A CA 1
ATOM 1527 C C . GLY A 1 212 ? 13.594 -11.036 -5.400 1.00 76.62 212 GLY A C 1
ATOM 1528 O O . GLY A 1 212 ? 12.539 -10.490 -5.711 1.00 76.62 212 GLY A O 1
ATOM 1529 N N . LEU A 1 213 ? 14.012 -11.076 -4.131 1.00 85.12 213 LEU A N 1
ATOM 1530 C CA . LEU A 1 213 ? 13.274 -10.430 -3.035 1.00 85.12 213 LEU A CA 1
ATOM 1531 C C . LEU A 1 213 ? 13.217 -8.899 -3.198 1.00 85.12 213 LEU A C 1
ATOM 1533 O O . LEU A 1 213 ? 12.186 -8.280 -2.926 1.00 85.12 213 LEU A O 1
ATOM 1537 N N . ILE A 1 214 ? 14.322 -8.310 -3.663 1.00 88.12 214 ILE A N 1
ATOM 1538 C CA . ILE A 1 214 ? 14.467 -6.890 -3.989 1.00 88.12 214 ILE A CA 1
ATOM 1539 C C . ILE A 1 214 ? 14.887 -6.786 -5.458 1.00 88.12 214 ILE A C 1
ATOM 1541 O O . ILE A 1 214 ? 15.823 -7.484 -5.845 1.00 88.12 214 ILE A O 1
ATOM 1545 N N . GLY A 1 215 ? 14.234 -5.930 -6.249 1.00 85.38 215 GLY A N 1
ATOM 1546 C CA . GLY A 1 215 ? 14.570 -5.738 -7.663 1.00 85.38 215 GLY A CA 1
ATOM 1547 C C . GLY A 1 215 ? 15.923 -5.059 -7.845 1.00 85.38 215 GLY A C 1
ATOM 1548 O O . GLY A 1 215 ? 16.847 -5.639 -8.405 1.00 85.38 215 GLY A O 1
ATOM 1549 N N . ILE A 1 216 ? 16.073 -3.850 -7.302 1.00 83.75 216 ILE A N 1
ATOM 1550 C CA . ILE A 1 216 ? 17.354 -3.135 -7.263 1.00 83.75 216 ILE A CA 1
ATOM 1551 C C . ILE A 1 216 ? 17.631 -2.608 -5.859 1.00 83.75 216 ILE A C 1
ATOM 1553 O O . ILE A 1 216 ? 16.760 -2.052 -5.190 1.00 83.75 216 ILE A O 1
ATOM 1557 N N . MET A 1 217 ? 18.888 -2.729 -5.436 1.00 76.56 217 MET A N 1
ATOM 1558 C CA . MET A 1 217 ? 19.408 -2.062 -4.250 1.00 76.56 217 MET A CA 1
ATOM 1559 C C . MET A 1 217 ? 20.500 -1.071 -4.655 1.00 76.56 217 MET A C 1
ATOM 1561 O O . MET A 1 217 ? 21.526 -1.459 -5.223 1.00 76.56 217 MET A O 1
ATOM 1565 N N . LYS A 1 218 ? 20.314 0.213 -4.337 1.00 72.06 218 LYS A N 1
ATOM 1566 C CA . LYS A 1 218 ? 21.373 1.215 -4.476 1.00 72.06 218 LYS A CA 1
ATOM 1567 C C . LYS A 1 218 ? 22.458 0.884 -3.456 1.00 72.06 218 LYS A C 1
ATOM 1569 O O . LYS A 1 218 ? 22.220 0.916 -2.251 1.00 72.06 218 LYS A O 1
ATOM 1574 N N . ARG A 1 219 ? 23.653 0.522 -3.930 1.00 51.31 219 ARG A N 1
ATOM 1575 C CA . ARG A 1 219 ? 24.785 0.174 -3.058 1.00 51.31 219 ARG A CA 1
ATOM 1576 C C . ARG A 1 219 ? 25.209 1.393 -2.227 1.00 51.31 219 ARG A C 1
ATOM 1578 O O . ARG A 1 219 ? 26.020 2.194 -2.684 1.00 51.31 219 ARG A O 1
ATOM 1585 N N . SER A 1 220 ? 24.730 1.509 -0.992 1.00 44.56 220 SER A N 1
ATOM 1586 C CA . SER A 1 220 ? 25.465 2.209 0.063 1.00 44.56 220 SER A CA 1
ATOM 1587 C C . SER A 1 220 ? 26.463 1.223 0.685 1.00 44.56 220 SER A C 1
ATOM 1589 O O . SER A 1 220 ? 26.236 0.013 0.721 1.00 44.56 220 SER A O 1
ATOM 1591 N N . ARG A 1 221 ? 27.657 1.704 1.041 1.00 42.03 221 ARG A N 1
ATOM 1592 C CA . ARG A 1 221 ? 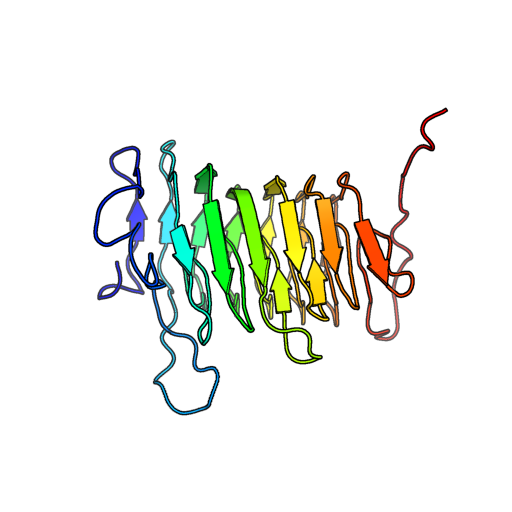28.793 0.864 1.448 1.00 42.03 221 ARG A CA 1
ATOM 1593 C C . ARG A 1 221 ? 28.454 0.031 2.697 1.00 42.03 221 ARG A C 1
ATOM 1595 O O . ARG A 1 221 ? 28.587 0.524 3.808 1.00 42.03 221 ARG A O 1
ATOM 1602 N N . GLY A 1 222 ? 28.109 -1.241 2.483 1.00 43.09 222 GLY A N 1
ATOM 1603 C CA . GLY A 1 222 ? 28.102 -2.306 3.488 1.00 43.09 222 GLY A CA 1
ATOM 1604 C C . GLY A 1 222 ? 26.715 -2.821 3.882 1.00 43.09 222 GLY A C 1
ATOM 1605 O O . GLY A 1 222 ? 26.099 -2.255 4.772 1.00 43.09 222 GLY A O 1
ATOM 1606 N N . LEU A 1 223 ? 26.270 -3.941 3.292 1.00 43.31 223 LEU A N 1
ATOM 1607 C CA . LEU A 1 223 ? 26.032 -5.223 3.987 1.00 43.31 223 LEU A CA 1
ATOM 1608 C C . LEU A 1 223 ? 25.273 -6.257 3.123 1.00 43.31 223 LEU A C 1
ATOM 1610 O O . LEU A 1 223 ? 24.387 -5.924 2.349 1.00 43.31 223 LEU A O 1
ATOM 1614 N N . GLN A 1 224 ? 25.708 -7.506 3.334 1.00 36.06 224 GLN A N 1
ATOM 1615 C CA . GLN A 1 224 ? 25.099 -8.840 3.199 1.00 36.06 224 GLN A CA 1
ATOM 1616 C C . GLN A 1 224 ? 24.057 -9.141 2.106 1.00 36.06 224 GLN A C 1
ATOM 1618 O O . GLN A 1 224 ? 22.917 -8.685 2.119 1.00 36.06 224 GLN A O 1
ATOM 1623 N N . GLU A 1 225 ? 24.451 -10.078 1.239 1.00 37.19 225 GLU A N 1
ATOM 1624 C CA . GLU A 1 225 ? 23.586 -10.848 0.346 1.00 37.19 225 GLU A CA 1
ATOM 1625 C C . GLU A 1 225 ? 22.398 -11.450 1.112 1.00 37.19 225 GLU A C 1
ATOM 1627 O O . GLU A 1 225 ? 22.566 -12.268 2.019 1.00 37.19 225 GLU A O 1
ATOM 1632 N N . THR A 1 226 ? 21.178 -11.065 0.737 1.00 40.06 226 THR A N 1
ATOM 1633 C CA . THR A 1 226 ? 19.961 -11.725 1.219 1.00 40.06 226 THR A CA 1
ATOM 1634 C C . THR A 1 226 ? 19.665 -12.898 0.286 1.00 40.06 226 THR A C 1
ATOM 1636 O O . THR A 1 226 ? 19.372 -12.715 -0.893 1.00 40.06 226 THR A O 1
ATOM 1639 N N . LYS A 1 227 ? 19.818 -14.122 0.799 1.00 37.59 227 LYS A N 1
ATOM 1640 C CA . LYS A 1 227 ? 19.704 -15.370 0.035 1.00 37.59 227 LYS A CA 1
ATOM 1641 C C . LYS A 1 227 ? 18.260 -15.593 -0.435 1.00 37.59 227 LYS A C 1
ATOM 1643 O O . LYS A 1 227 ? 17.351 -15.681 0.385 1.00 37.59 227 LYS A O 1
ATOM 1648 N N . VAL A 1 228 ? 18.060 -15.736 -1.745 1.00 41.28 228 VAL A N 1
ATOM 1649 C CA . VAL A 1 228 ? 16.795 -16.178 -2.352 1.00 41.28 228 VAL A CA 1
ATOM 1650 C C . VAL A 1 228 ? 16.702 -17.700 -2.209 1.00 41.28 228 VAL A C 1
ATOM 1652 O O . VAL A 1 228 ? 17.547 -18.419 -2.738 1.00 41.28 228 VAL A O 1
ATOM 1655 N N . SER A 1 229 ? 15.700 -18.223 -1.499 1.00 34.38 229 SER A N 1
ATOM 1656 C CA . SER A 1 229 ? 15.357 -19.650 -1.565 1.00 34.38 229 SER A CA 1
ATOM 1657 C C . SER A 1 229 ? 14.144 -19.848 -2.471 1.00 34.38 229 SER A C 1
ATOM 1659 O O . SER A 1 229 ? 13.013 -19.925 -1.999 1.00 34.38 229 SER A O 1
ATOM 1661 N N . GLY A 1 230 ? 14.391 -19.934 -3.777 1.00 34.28 230 GLY A N 1
ATOM 1662 C CA . GLY A 1 230 ? 13.474 -20.562 -4.724 1.00 34.28 230 GLY A CA 1
ATOM 1663 C C . GLY A 1 230 ? 13.875 -22.027 -4.870 1.00 34.28 230 GLY A C 1
ATOM 1664 O O . GLY A 1 230 ? 15.015 -22.314 -5.232 1.00 34.28 230 GLY A O 1
ATOM 1665 N N . ARG A 1 231 ? 12.984 -22.969 -4.543 1.00 30.73 231 ARG A N 1
ATOM 1666 C CA . ARG A 1 231 ? 13.163 -24.356 -4.992 1.00 30.73 231 ARG A CA 1
ATOM 1667 C C . ARG A 1 231 ? 12.781 -24.400 -6.475 1.00 30.73 231 ARG A C 1
ATOM 1669 O O . ARG A 1 231 ? 11.707 -23.894 -6.794 1.00 30.73 231 ARG A O 1
ATOM 1676 N N . PRO A 1 232 ? 13.592 -24.999 -7.363 1.00 31.22 232 PRO A N 1
ATOM 1677 C CA . PRO A 1 232 ? 13.104 -25.342 -8.688 1.00 31.22 232 PRO A CA 1
ATOM 1678 C C . PRO A 1 232 ? 11.954 -26.339 -8.508 1.00 31.22 232 PRO A C 1
ATOM 1680 O O . PRO A 1 232 ? 12.089 -27.323 -7.772 1.00 31.22 232 PRO A O 1
ATOM 1683 N N . PHE A 1 233 ? 10.802 -26.056 -9.114 1.00 41.69 233 PHE A N 1
ATOM 1684 C CA . PHE A 1 233 ? 9.808 -27.096 -9.335 1.00 41.69 233 PHE A CA 1
ATOM 1685 C C . PHE A 1 233 ? 10.417 -28.0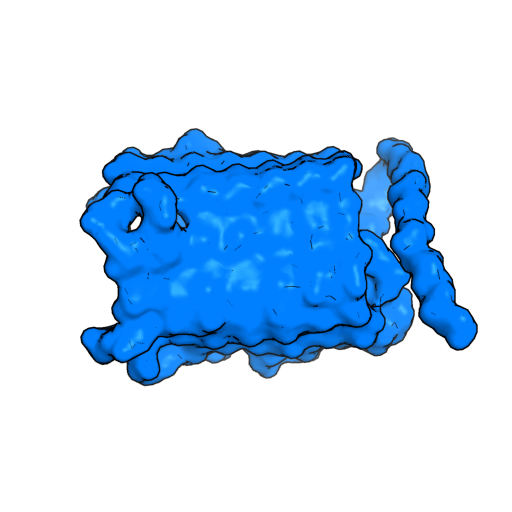69 -10.352 1.00 41.69 233 PHE A C 1
ATOM 1687 O O . PHE A 1 233 ? 10.781 -27.639 -11.440 1.00 41.69 233 PHE A O 1
ATOM 1694 N N . ILE A 1 234 ? 10.610 -29.303 -9.867 1.00 47.91 234 ILE A N 1
ATOM 1695 C CA . ILE A 1 234 ? 10.996 -30.575 -10.513 1.00 47.91 234 ILE A CA 1
ATOM 1696 C C . ILE A 1 234 ? 11.384 -30.488 -11.993 1.00 47.91 234 ILE A C 1
ATOM 1698 O O . ILE A 1 234 ? 10.491 -30.209 -12.820 1.00 47.91 234 ILE A O 1
#